Protein AF-0000000087422003 (afdb_homodimer)

Structure (mmCIF, N/CA/C/O backbone):
data_AF-0000000087422003-model_v1
#
loop_
_entity.id
_entity.type
_entity.pdbx_description
1 polymer 'Gamma carbonic anhydrase family protein'
#
loop_
_atom_site.group_PDB
_atom_site.id
_atom_site.type_symbol
_atom_site.label_atom_id
_atom_site.label_alt_id
_atom_site.label_comp_id
_atom_site.label_asym_id
_atom_site.label_entity_id
_atom_site.label_seq_id
_atom_site.pdbx_PDB_ins_code
_atom_site.Cartn_x
_atom_site.Cartn_y
_atom_site.Cartn_z
_atom_site.occupancy
_atom_site.B_iso_or_equiv
_atom_site.auth_seq_id
_atom_site.auth_comp_id
_atom_site.auth_asym_id
_atom_site.auth_atom_id
_atom_site.pdbx_PDB_model_num
ATOM 1 N N . MET A 1 1 ? -19.281 1.88 17.312 1 34.81 1 MET A N 1
ATOM 2 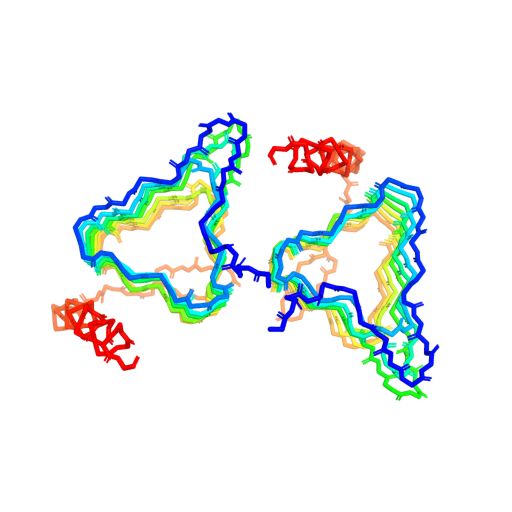C CA . MET A 1 1 ? -18.812 3.262 17.219 1 34.81 1 MET A CA 1
ATOM 3 C C . MET A 1 1 ? -18.578 3.67 15.773 1 34.81 1 MET A C 1
ATOM 5 O O . MET A 1 1 ? -18.062 2.879 14.977 1 34.81 1 MET A O 1
ATOM 9 N N . SER A 1 2 ? -19.234 4.469 15.141 1 42.88 2 SER A N 1
ATOM 10 C CA . SER A 1 2 ? -19.156 4.867 13.742 1 42.88 2 SER A CA 1
ATOM 11 C C . SER A 1 2 ? -17.719 4.996 13.281 1 42.88 2 SER A C 1
ATOM 13 O O . SER A 1 2 ? -16.891 5.582 13.984 1 42.88 2 SER A O 1
ATOM 15 N N . ASP A 1 3 ? -17.125 3.938 12.641 1 56.06 3 ASP A N 1
ATOM 16 C CA . ASP A 1 3 ? -15.734 4.027 12.195 1 56.06 3 ASP A CA 1
ATOM 17 C C . ASP A 1 3 ? -15.422 5.418 11.641 1 56.06 3 ASP A C 1
ATOM 19 O O . ASP A 1 3 ? -15.617 5.672 10.453 1 56.06 3 ASP A O 1
ATOM 23 N N . ASP A 1 4 ? -15.211 6.41 12.539 1 77.38 4 ASP A N 1
ATOM 24 C CA . ASP A 1 4 ? -15.047 7.789 12.094 1 77.38 4 ASP A CA 1
ATOM 25 C C . ASP A 1 4 ? -13.68 7.996 11.438 1 77.38 4 ASP A C 1
ATOM 27 O O . ASP A 1 4 ? -12.648 7.688 12.039 1 77.38 4 ASP A O 1
ATOM 31 N N . THR A 1 5 ? -13.695 8.281 10.18 1 90.06 5 THR A N 1
ATOM 32 C CA . THR A 1 5 ? -12.484 8.508 9.391 1 90.06 5 THR A CA 1
ATOM 33 C C . THR A 1 5 ? -11.898 9.891 9.688 1 90.06 5 THR A C 1
ATOM 35 O O . THR A 1 5 ? -10.68 10.078 9.609 1 90.06 5 THR A O 1
ATOM 38 N N . ILE A 1 6 ? -12.68 10.852 10.148 1 95.62 6 ILE A N 1
ATOM 39 C CA . ILE A 1 6 ? -12.25 12.195 10.508 1 95.62 6 ILE A CA 1
ATOM 40 C C . ILE A 1 6 ? -12.414 12.414 12.008 1 95.62 6 ILE A C 1
ATOM 42 O O . ILE A 1 6 ? -13.523 12.312 12.539 1 95.62 6 ILE A O 1
ATOM 46 N N . LEU A 1 7 ? -11.328 12.703 12.688 1 95.81 7 LEU A N 1
ATOM 47 C CA . LEU A 1 7 ? -11.344 12.766 14.148 1 95.81 7 LEU A CA 1
ATOM 48 C C . LEU A 1 7 ? -10.734 14.07 14.648 1 95.81 7 LEU A C 1
ATOM 50 O O . LEU A 1 7 ? -9.719 14.531 14.125 1 95.81 7 LEU A O 1
ATOM 54 N N . PRO A 1 8 ? -11.438 14.656 15.664 1 95.38 8 PRO A N 1
ATOM 55 C CA . PRO A 1 8 ? -10.82 15.82 16.312 1 95.38 8 PRO A CA 1
ATOM 56 C C . PRO A 1 8 ? -9.695 15.438 17.266 1 95.38 8 PRO A C 1
ATOM 58 O O . PRO A 1 8 ? -9.633 14.289 17.719 1 95.38 8 PRO A O 1
ATOM 61 N N . PHE A 1 9 ? -8.773 16.375 17.453 1 96.94 9 PHE A N 1
ATOM 62 C CA . PHE A 1 9 ? -7.766 16.25 18.5 1 96.94 9 PHE A CA 1
ATOM 63 C C . PHE A 1 9 ? -7.551 17.578 19.203 1 96.94 9 PHE A C 1
ATOM 65 O O . PHE A 1 9 ? -7.109 18.547 18.594 1 96.94 9 PHE A O 1
ATOM 72 N N . GLU A 1 10 ? -7.875 17.578 20.469 1 96.44 10 GLU A N 1
ATOM 73 C CA . GLU A 1 10 ? -7.727 18.766 21.312 1 96.44 10 GLU A CA 1
ATOM 74 C C . GLU A 1 10 ? -8.281 20.016 20.625 1 96.44 10 GLU A C 1
ATOM 76 O O . GLU A 1 10 ? -7.617 21.047 20.594 1 96.44 10 GLU A O 1
ATOM 81 N N . GLY A 1 11 ? -9.43 19.922 20.062 1 94.56 11 GLY A N 1
ATOM 82 C CA . GLY A 1 11 ? -10.148 21.062 19.5 1 94.56 11 GLY A CA 1
ATOM 83 C C . GLY A 1 11 ? -9.844 21.281 18.031 1 94.56 11 GLY A C 1
ATOM 84 O O . GLY A 1 11 ? -10.562 22.031 17.359 1 94.56 11 GLY A O 1
ATOM 85 N N . ALA A 1 12 ? -8.797 20.719 17.609 1 95.38 12 ALA A N 1
ATOM 86 C CA . ALA A 1 12 ? -8.469 20.875 16.203 1 95.38 12 ALA A CA 1
ATOM 87 C C . ALA A 1 12 ? -9.195 19.828 15.352 1 95.38 12 ALA A C 1
ATOM 89 O O . ALA A 1 12 ? -9.289 18.656 15.742 1 95.38 12 ALA A O 1
ATOM 90 N N . LEU A 1 13 ? -9.688 20.281 14.125 1 96.44 13 LEU A N 1
ATOM 91 C CA . LEU A 1 13 ? -10.375 19.406 13.18 1 96.44 13 LEU A CA 1
ATOM 92 C C . LEU A 1 13 ? -9.766 19.531 11.789 1 96.44 13 LEU A C 1
ATOM 94 O O . LEU A 1 13 ? -9.438 20.625 11.344 1 96.44 13 LEU A O 1
ATOM 98 N N . PRO A 1 14 ? -9.695 18.375 11.148 1 98 14 PRO A N 1
ATOM 99 C CA . PRO A 1 14 ? -9.195 18.438 9.773 1 98 14 PRO A CA 1
ATOM 100 C C . PRO A 1 14 ? -10.008 19.391 8.898 1 98 14 PRO A C 1
ATOM 102 O O . PRO A 1 14 ? -11.234 19.453 9.016 1 98 14 PRO A O 1
ATOM 105 N N . GLU A 1 15 ? -9.297 20.141 8.102 1 98.44 15 GLU A N 1
ATOM 106 C CA . GLU A 1 15 ? -9.906 21.031 7.133 1 98.44 15 GLU A CA 1
ATOM 107 C C . GLU A 1 15 ? -9.875 20.438 5.73 1 98.44 15 GLU A C 1
ATOM 109 O O . GLU A 1 15 ? -8.805 20.109 5.211 1 98.44 15 GLU A O 1
ATOM 114 N N . LEU A 1 16 ? -11.031 20.359 5.078 1 98.31 16 LEU A N 1
ATOM 115 C CA . LEU A 1 16 ? -11.141 19.703 3.781 1 98.31 16 LEU A CA 1
ATOM 116 C C . LEU A 1 16 ? -11.523 20.703 2.693 1 98.31 16 LEU A C 1
ATOM 118 O O . LEU A 1 16 ? -12.469 21.484 2.863 1 98.31 16 LEU A O 1
ATOM 122 N N . GLY A 1 17 ? -10.75 20.656 1.588 1 98.62 17 GLY A N 1
ATOM 123 C CA . GLY A 1 17 ? -11.141 21.422 0.409 1 98.62 17 GLY A CA 1
ATOM 124 C C . GLY A 1 17 ? -12.32 20.812 -0.326 1 98.62 17 GLY A C 1
ATOM 125 O O . GLY A 1 17 ? -13.031 19.969 0.221 1 98.62 17 GLY A O 1
ATOM 126 N N . GLU A 1 18 ? -12.484 21.234 -1.562 1 98.38 18 GLU A N 1
ATOM 127 C CA . GLU A 1 18 ? -13.594 20.75 -2.381 1 98.38 18 GLU A CA 1
ATOM 128 C C . GLU A 1 18 ? -13.32 19.344 -2.91 1 98.38 18 GLU A C 1
ATOM 130 O O . GLU A 1 18 ? -12.195 19.047 -3.309 1 98.38 18 GLU A O 1
ATOM 135 N N . ASP A 1 19 ? -14.336 18.5 -2.893 1 98.12 19 ASP A N 1
ATOM 136 C CA . ASP A 1 19 ? -14.344 17.188 -3.547 1 98.12 19 ASP A CA 1
ATOM 137 C C . ASP A 1 19 ? -13.211 16.312 -3.021 1 98.12 19 ASP A C 1
ATOM 139 O O . ASP A 1 19 ? -12.539 15.625 -3.797 1 98.12 19 ASP A O 1
ATOM 143 N N . VAL A 1 20 ? -12.914 16.391 -1.775 1 98.44 20 VAL A N 1
ATOM 144 C CA . VAL A 1 20 ? -11.945 15.516 -1.118 1 98.44 20 VAL A CA 1
ATOM 145 C C . VAL A 1 20 ? -12.562 14.141 -0.89 1 98.44 20 VAL A C 1
ATOM 147 O O . VAL A 1 20 ? -13.742 14.039 -0.527 1 98.44 20 VAL A O 1
ATOM 150 N N . TYR A 1 21 ? -11.75 13.125 -1.188 1 98.38 21 TYR A N 1
ATOM 151 C CA . TYR A 1 21 ? -12.195 11.758 -0.952 1 98.38 21 TYR A CA 1
ATOM 152 C C . TYR A 1 21 ? -11.414 11.117 0.186 1 98.38 21 TYR A C 1
ATOM 154 O O . TYR A 1 21 ? -10.18 11.148 0.191 1 98.38 21 TYR A O 1
ATOM 162 N N . ILE A 1 22 ? -12.078 10.555 1.186 1 97.94 22 ILE A N 1
ATOM 163 C CA . ILE A 1 22 ? -11.477 9.797 2.273 1 97.94 22 ILE A CA 1
ATOM 164 C C . ILE A 1 22 ? -12.125 8.422 2.363 1 97.94 22 ILE A C 1
ATOM 166 O O . ILE A 1 22 ? -13.312 8.305 2.67 1 97.94 22 ILE A O 1
ATOM 170 N N . ALA A 1 23 ? -11.312 7.398 2.119 1 96.81 23 ALA A N 1
ATOM 171 C CA . ALA A 1 23 ? -11.805 6.027 2.002 1 96.81 23 ALA A CA 1
ATOM 172 C C . ALA A 1 23 ? -12.078 5.426 3.377 1 96.81 23 ALA A C 1
ATOM 174 O O . ALA A 1 23 ? -11.602 5.934 4.391 1 96.81 23 ALA A O 1
ATOM 175 N N . GLU A 1 24 ? -12.789 4.34 3.404 1 94 24 GLU A N 1
ATOM 176 C CA . GLU A 1 24 ? -13.094 3.607 4.633 1 94 24 GLU A CA 1
ATOM 177 C C . GLU A 1 24 ? -11.812 3.146 5.324 1 94 24 GLU A C 1
ATOM 179 O O . GLU A 1 24 ? -10.883 2.676 4.668 1 94 24 GLU A O 1
ATOM 184 N N . GLY A 1 25 ? -11.852 3.305 6.68 1 95.12 25 GLY A N 1
ATOM 185 C CA . GLY A 1 25 ? -10.719 2.826 7.465 1 95.12 25 GLY A CA 1
ATOM 186 C C . GLY A 1 25 ? -9.609 3.848 7.594 1 95.12 25 GLY A C 1
ATOM 187 O O . GLY A 1 25 ? -8.734 3.719 8.453 1 95.12 25 GLY A O 1
ATOM 188 N N . ALA A 1 26 ? -9.594 4.812 6.668 1 97.25 26 ALA A N 1
ATOM 189 C CA . ALA A 1 26 ? -8.609 5.883 6.824 1 97.25 26 ALA A CA 1
ATOM 190 C C . ALA A 1 26 ? -8.875 6.684 8.094 1 97.25 26 ALA A C 1
ATOM 192 O O . ALA A 1 26 ? -10 6.719 8.594 1 97.25 26 ALA A O 1
ATOM 193 N N . ARG A 1 27 ? -7.781 7.262 8.641 1 97.94 27 ARG A N 1
ATOM 194 C CA . ARG A 1 27 ? -7.859 8.133 9.805 1 97.94 27 ARG A CA 1
ATOM 195 C C . ARG A 1 27 ? -7.176 9.477 9.539 1 97.94 27 ARG A C 1
ATOM 197 O O . ARG A 1 27 ? -5.977 9.523 9.266 1 97.94 27 ARG A O 1
ATOM 204 N N . VAL A 1 28 ? -7.965 10.508 9.539 1 98.5 28 VAL A N 1
ATOM 205 C CA . VAL A 1 28 ? -7.473 11.875 9.438 1 98.5 28 VAL A CA 1
ATOM 206 C C . VAL A 1 28 ? -7.766 12.633 10.727 1 98.5 28 VAL A C 1
ATOM 208 O O . VAL A 1 28 ? -8.93 12.906 11.047 1 98.5 28 VAL A O 1
ATOM 211 N N . ILE A 1 29 ? -6.648 12.945 11.461 1 98.31 29 ILE A N 1
ATOM 212 C CA . ILE A 1 29 ? -6.832 13.312 12.859 1 98.31 29 ILE A CA 1
ATOM 213 C C . ILE A 1 29 ? -6.215 14.688 13.125 1 98.31 29 ILE A C 1
ATOM 215 O O . ILE A 1 29 ? -5.027 14.898 12.875 1 98.31 29 ILE A O 1
ATOM 219 N N . GLY A 1 30 ? -7.031 15.578 13.672 1 97.81 30 GLY A N 1
ATOM 220 C CA . GLY A 1 30 ? -6.492 16.797 14.242 1 97.81 30 GLY A CA 1
ATOM 221 C C . GLY A 1 30 ? -6.168 17.859 13.195 1 97.81 30 GLY A C 1
ATOM 222 O O . GLY A 1 30 ? -7 18.156 12.344 1 97.81 30 GLY A O 1
ATOM 223 N N . ASN A 1 31 ? -4.934 18.422 13.289 1 98.19 31 ASN A N 1
ATOM 224 C CA . ASN A 1 31 ? -4.523 19.562 12.477 1 98.19 31 ASN A CA 1
ATOM 225 C C . ASN A 1 31 ? -4.016 19.125 11.109 1 98.19 31 ASN A C 1
ATOM 227 O O . ASN A 1 31 ? -2.812 19.156 10.844 1 98.19 31 ASN A O 1
ATOM 231 N N . VAL A 1 32 ? -4.934 18.75 10.258 1 98.75 32 VAL A N 1
ATOM 232 C CA . VAL A 1 32 ? -4.656 18.297 8.898 1 98.75 32 VAL A CA 1
ATOM 233 C C . VAL A 1 32 ? -5.43 19.156 7.895 1 98.75 32 VAL A C 1
ATOM 235 O O . VAL A 1 32 ? -6.625 19.406 8.086 1 98.75 32 VAL A O 1
ATOM 238 N N . GLU A 1 33 ? -4.785 19.641 6.93 1 98.88 33 GLU A N 1
ATOM 239 C CA . GLU A 1 33 ? -5.422 20.359 5.824 1 98.88 33 GLU A CA 1
ATOM 240 C C . GLU A 1 33 ? -5.301 19.562 4.52 1 98.88 33 GLU A C 1
ATOM 242 O O . GLU A 1 33 ? -4.195 19.203 4.113 1 98.88 33 GLU A O 1
ATOM 247 N N . LEU A 1 34 ? -6.445 19.281 3.883 1 98.81 34 LEU A N 1
ATOM 248 C CA . LEU A 1 34 ? -6.5 18.609 2.582 1 98.81 34 LEU A CA 1
ATOM 249 C C . LEU A 1 34 ? -7.004 19.562 1.508 1 98.81 34 LEU A C 1
ATOM 251 O O . LEU A 1 34 ? -8.102 20.125 1.624 1 98.81 34 LEU A O 1
ATOM 255 N N . GLY A 1 35 ? -6.172 19.734 0.471 1 98.88 35 GLY A N 1
ATOM 256 C CA . GLY A 1 35 ? -6.555 20.625 -0.618 1 98.88 35 GLY A CA 1
ATOM 257 C C . GLY A 1 35 ? -7.637 20.047 -1.508 1 98.88 35 GLY A C 1
ATOM 258 O O . GLY A 1 35 ? -8.031 18.891 -1.335 1 98.88 35 GLY A O 1
ATOM 259 N N . ASP A 1 36 ? -8.102 20.875 -2.527 1 98.88 36 ASP A N 1
ATOM 260 C CA . ASP A 1 36 ? -9.172 20.469 -3.436 1 98.88 36 ASP A CA 1
ATOM 261 C C . ASP A 1 36 ? -8.797 19.188 -4.18 1 98.88 36 ASP A C 1
ATOM 263 O O . ASP A 1 36 ? -7.66 19.047 -4.645 1 98.88 36 ASP A O 1
ATOM 267 N N . HIS A 1 37 ? -9.695 18.203 -4.227 1 98.81 37 HIS A N 1
ATOM 268 C CA . HIS A 1 37 ? -9.578 16.984 -5.004 1 98.81 37 HIS A CA 1
ATOM 269 C C . HIS A 1 37 ? -8.492 16.078 -4.441 1 98.81 37 HIS A C 1
ATOM 271 O O . HIS A 1 37 ? -8.047 15.141 -5.113 1 98.81 37 HIS A O 1
ATOM 277 N N . ALA A 1 38 ? -7.98 16.391 -3.227 1 98.88 38 ALA A N 1
ATOM 278 C CA . ALA A 1 38 ? -7.09 15.453 -2.557 1 98.88 38 ALA A CA 1
ATOM 279 C C . ALA A 1 38 ? -7.836 14.188 -2.148 1 98.88 38 ALA A C 1
ATOM 281 O O . ALA A 1 38 ? -9.062 14.18 -2.061 1 98.88 38 ALA A O 1
ATOM 282 N N . SER A 1 39 ? -7.109 13.148 -1.964 1 98.88 39 SER A N 1
ATOM 283 C CA . SER A 1 39 ? -7.746 11.898 -1.559 1 98.88 39 SER A CA 1
ATOM 284 C C . SER A 1 39 ? -6.863 11.109 -0.6 1 98.88 39 SER A C 1
ATOM 286 O O . SER A 1 39 ? -5.637 11.117 -0.73 1 98.88 39 SER A O 1
ATOM 288 N N . VAL A 1 40 ? -7.441 10.469 0.41 1 98.81 40 VAL A N 1
ATOM 289 C CA . VAL A 1 40 ? -6.828 9.586 1.392 1 98.81 40 VAL A CA 1
ATOM 290 C C . VAL A 1 40 ? -7.477 8.203 1.317 1 98.81 40 VAL A C 1
ATOM 292 O O . VAL A 1 40 ? -8.68 8.062 1.546 1 98.81 40 VAL A O 1
ATOM 295 N N . TRP A 1 41 ? -6.672 7.215 1.041 1 98.62 41 TRP A N 1
ATOM 296 C CA . TRP A 1 41 ? -7.219 5.922 0.631 1 98.62 41 TRP A CA 1
ATOM 297 C C . TRP A 1 41 ? -7.254 4.949 1.805 1 98.62 41 TRP A C 1
ATOM 299 O O . TRP A 1 41 ? -6.953 5.324 2.939 1 98.62 41 TRP A O 1
ATOM 309 N N . TYR A 1 42 ? -7.617 3.723 1.573 1 98.06 42 TYR A N 1
ATOM 310 C CA . TYR A 1 42 ? -8.062 2.77 2.584 1 98.06 42 TYR A CA 1
ATOM 311 C C . TYR A 1 42 ? -6.977 2.529 3.625 1 98.06 42 TYR A C 1
ATOM 313 O O . TYR A 1 42 ? -5.828 2.238 3.277 1 98.06 42 TYR A O 1
ATOM 321 N N . ASN A 1 43 ? -7.332 2.676 4.93 1 97.94 43 ASN A N 1
ATOM 322 C CA . ASN A 1 43 ? -6.543 2.363 6.117 1 97.94 43 ASN A CA 1
ATOM 323 C C . ASN A 1 43 ? -5.281 3.217 6.191 1 97.94 43 ASN A C 1
ATOM 325 O O . ASN A 1 43 ? -4.32 2.854 6.875 1 97.94 43 ASN A O 1
ATOM 329 N N . ALA A 1 44 ? -5.23 4.328 5.426 1 98.69 44 ALA A N 1
ATOM 330 C CA . ALA A 1 44 ? -4.168 5.309 5.629 1 98.69 44 ALA A CA 1
ATOM 331 C C . ALA A 1 44 ? -4.406 6.117 6.902 1 98.69 44 ALA A C 1
ATOM 333 O O . ALA A 1 44 ? -5.547 6.262 7.348 1 98.69 44 ALA A O 1
ATOM 334 N N . VAL A 1 45 ? -3.277 6.625 7.465 1 98.81 45 VAL A N 1
ATOM 335 C CA . VAL A 1 45 ? -3.381 7.41 8.695 1 98.81 45 VAL A CA 1
ATOM 336 C C . VAL A 1 45 ? -2.645 8.734 8.523 1 98.81 45 VAL A C 1
ATOM 338 O O . VAL A 1 45 ? -1.454 8.758 8.195 1 98.81 45 VAL A O 1
ATOM 341 N N . LEU A 1 46 ? -3.346 9.844 8.625 1 98.81 46 LEU A N 1
ATOM 342 C CA . LEU A 1 46 ? -2.783 11.18 8.781 1 98.81 46 LEU A CA 1
ATOM 343 C C . LEU A 1 46 ? -3.031 11.711 10.188 1 98.81 46 LEU A C 1
ATOM 345 O O . LEU A 1 46 ? -4.16 12.078 10.531 1 98.81 46 LEU A O 1
ATOM 349 N N . ARG A 1 47 ? -1.971 11.742 10.961 1 98.69 47 ARG A N 1
ATOM 350 C CA . ARG A 1 47 ? -2.133 12.117 12.359 1 98.69 47 ARG A CA 1
ATOM 351 C C . ARG A 1 47 ? -1.469 13.461 12.641 1 98.69 47 ARG A C 1
ATOM 353 O O . ARG A 1 47 ? -0.281 13.516 12.969 1 98.69 47 ARG A O 1
ATOM 360 N N . GLY A 1 48 ? -2.256 14.539 12.492 1 97.75 48 GLY A N 1
ATOM 361 C CA . GLY A 1 48 ? -1.812 15.898 12.742 1 97.75 48 GLY A CA 1
ATOM 362 C C . GLY A 1 48 ? -2.086 16.359 14.164 1 97.75 48 GLY A C 1
ATOM 363 O O . GLY A 1 48 ? -2.688 17.422 14.367 1 97.75 48 GLY A O 1
ATOM 364 N N . ASP A 1 49 ? -1.663 15.789 15.234 1 93.88 49 ASP A N 1
ATOM 365 C CA . ASP A 1 49 ? -1.994 16.078 16.625 1 93.88 49 ASP A CA 1
ATOM 366 C C . ASP A 1 49 ? -1.066 17.156 17.203 1 93.88 49 ASP A C 1
ATOM 368 O O . ASP A 1 49 ? -1.506 18.031 17.953 1 93.88 49 ASP A O 1
ATOM 372 N N . LEU A 1 50 ? 0.337 17.188 16.906 1 91.56 50 LEU A N 1
ATOM 373 C CA . LEU A 1 50 ? 1.26 18.094 17.578 1 91.56 50 LEU A CA 1
ATOM 374 C C . LEU A 1 50 ? 1.872 19.078 16.578 1 91.56 50 LEU A C 1
ATOM 376 O O . LEU A 1 50 ? 2.455 20.078 16.984 1 91.56 50 LEU A O 1
ATOM 380 N N . GLU A 1 51 ? 1.796 18.844 15.516 1 95.62 51 GLU A N 1
ATOM 381 C CA . GLU A 1 51 ? 2.158 19.703 14.406 1 95.62 51 GLU A CA 1
ATOM 382 C C . GLU A 1 51 ? 1.2 19.531 13.234 1 95.62 51 GLU A C 1
ATOM 384 O O . GLU A 1 51 ? 0.363 18.625 13.234 1 95.62 51 GLU A O 1
ATOM 389 N N . LYS A 1 52 ? 1.334 20.453 12.227 1 97.75 52 LYS A N 1
ATOM 390 C CA . LYS A 1 52 ? 0.386 20.484 11.117 1 97.75 52 LYS A CA 1
ATOM 391 C C . LYS A 1 52 ? 0.816 19.547 9.992 1 97.75 52 LYS A C 1
ATOM 393 O O . LYS A 1 52 ? 2.012 19.391 9.727 1 97.75 52 LYS A O 1
ATOM 398 N N . ILE A 1 53 ? -0.132 18.875 9.375 1 98.75 53 ILE A N 1
ATOM 399 C CA . ILE A 1 53 ? 0.051 18.188 8.102 1 98.75 53 ILE A CA 1
ATOM 400 C C . ILE A 1 53 ? -0.706 18.922 6.996 1 98.75 53 ILE A C 1
ATOM 402 O O . ILE A 1 53 ? -1.908 19.172 7.117 1 98.75 53 ILE A O 1
ATOM 406 N N . THR A 1 54 ? -0.032 19.312 5.988 1 98.88 54 THR A N 1
ATOM 407 C CA . THR A 1 54 ? -0.661 19.953 4.84 1 98.88 54 THR A CA 1
ATOM 408 C C . THR A 1 54 ? -0.522 19.078 3.592 1 98.88 54 THR A C 1
ATOM 410 O O . THR A 1 54 ? 0.583 18.656 3.24 1 98.88 54 THR A O 1
ATOM 413 N N . ILE A 1 55 ? -1.641 18.781 2.949 1 98.88 55 ILE A N 1
ATOM 414 C CA . ILE A 1 55 ? -1.705 18.047 1.693 1 98.88 55 ILE A CA 1
ATOM 415 C C . ILE A 1 55 ? -2.273 18.938 0.596 1 98.88 55 ILE A C 1
ATOM 417 O O . ILE A 1 55 ? -3.404 19.422 0.703 1 98.88 55 ILE A O 1
ATOM 421 N N . GLY A 1 56 ? -1.52 19.141 -0.486 1 98.94 56 GLY A N 1
ATOM 422 C CA . GLY A 1 56 ? -1.936 20.016 -1.562 1 98.94 56 GLY A CA 1
ATOM 423 C C . GLY A 1 56 ? -3.039 19.438 -2.422 1 98.94 56 GLY A C 1
ATOM 424 O O . GLY A 1 56 ? -3.357 18.25 -2.314 1 98.94 56 GLY A O 1
ATOM 425 N N . ALA A 1 57 ? -3.576 20.312 -3.303 1 98.88 57 ALA A N 1
ATOM 426 C CA . ALA A 1 57 ? -4.672 19.938 -4.191 1 98.88 57 ALA A CA 1
ATOM 427 C C . ALA A 1 57 ? -4.266 18.781 -5.105 1 98.88 57 ALA A C 1
ATOM 429 O O . ALA A 1 57 ? -3.131 18.734 -5.586 1 98.88 57 ALA A O 1
ATOM 430 N N . ARG A 1 58 ? -5.164 17.781 -5.348 1 98.88 58 ARG A N 1
ATOM 431 C CA . ARG A 1 58 ? -5.051 16.672 -6.293 1 98.88 58 ARG A CA 1
ATOM 432 C C . ARG A 1 58 ? -3.994 15.672 -5.832 1 98.88 58 ARG A C 1
ATOM 434 O O . ARG A 1 58 ? -3.652 14.742 -6.57 1 98.88 58 ARG A O 1
ATOM 441 N N . THR A 1 59 ? -3.428 15.93 -4.656 1 98.94 59 THR A N 1
ATOM 442 C CA . THR A 1 59 ? -2.504 14.961 -4.07 1 98.94 59 THR A CA 1
ATOM 443 C C . THR A 1 59 ? -3.26 13.758 -3.52 1 98.94 59 THR A C 1
ATOM 445 O O . THR A 1 59 ? -4.332 13.906 -2.93 1 98.94 59 THR A O 1
ATOM 448 N N . ASN A 1 60 ? -2.736 12.57 -3.795 1 98.94 60 ASN A N 1
ATOM 449 C CA . ASN A 1 60 ? -3.354 11.352 -3.287 1 98.94 60 ASN A CA 1
ATOM 450 C C . ASN A 1 60 ? -2.42 10.602 -2.34 1 98.94 60 ASN A C 1
ATOM 452 O O . ASN A 1 60 ? -1.224 10.484 -2.605 1 98.94 60 ASN A O 1
ATOM 456 N N . VAL A 1 61 ? -2.947 10.117 -1.168 1 98.94 61 VAL A N 1
ATOM 457 C CA . VAL A 1 61 ? -2.285 9.281 -0.168 1 98.94 61 VAL A CA 1
ATOM 458 C C . VAL A 1 61 ? -2.85 7.863 -0.22 1 98.94 61 VAL A C 1
ATOM 460 O O . VAL A 1 61 ? -3.961 7.617 0.25 1 98.94 61 VAL A O 1
ATOM 463 N N . GLN A 1 62 ? -2.066 6.938 -0.756 1 98.88 62 GLN A N 1
ATOM 464 C CA . GLN A 1 62 ? -2.627 5.648 -1.153 1 98.88 62 GLN A CA 1
ATOM 465 C C . GLN A 1 62 ? -2.707 4.695 0.035 1 98.88 62 GLN A C 1
ATOM 467 O O . GLN A 1 62 ? -2.32 5.051 1.15 1 98.88 62 GLN A O 1
ATOM 472 N N . ASP A 1 63 ? -3.217 3.51 -0.161 1 98.81 63 ASP A N 1
ATOM 473 C CA . ASP A 1 63 ? -3.645 2.561 0.863 1 98.81 63 ASP A CA 1
ATOM 474 C C . ASP A 1 63 ? -2.521 2.285 1.859 1 98.81 63 ASP A C 1
ATOM 476 O O . ASP A 1 63 ? -1.387 2.01 1.464 1 98.81 63 ASP A O 1
ATOM 480 N N . GLY A 1 64 ? -2.861 2.398 3.18 1 98.75 64 GLY A N 1
ATOM 481 C CA . GLY A 1 64 ? -1.984 1.94 4.246 1 98.75 64 GLY A CA 1
ATOM 482 C C . GLY A 1 64 ? -0.855 2.908 4.547 1 98.75 64 GLY A C 1
ATOM 483 O O . GLY A 1 64 ? -0.014 2.639 5.41 1 98.75 64 GLY A O 1
ATOM 484 N N . THR A 1 65 ? -0.815 4.016 3.867 1 98.88 65 THR A N 1
ATOM 485 C CA . THR A 1 65 ? 0.237 5.008 4.062 1 98.88 65 THR A CA 1
ATOM 486 C C . THR A 1 65 ? 0.051 5.738 5.387 1 98.88 65 THR A C 1
ATOM 488 O O . THR A 1 65 ? -1.08 6.004 5.805 1 98.88 65 THR A O 1
ATOM 491 N N . VAL A 1 66 ? 1.188 6.043 6.055 1 98.94 66 VAL A N 1
ATOM 492 C CA . VAL A 1 66 ? 1.162 6.805 7.297 1 98.94 66 VAL A CA 1
ATOM 493 C C . VAL A 1 66 ? 1.89 8.133 7.105 1 98.94 66 VAL A C 1
ATOM 495 O O . VAL A 1 66 ? 3.021 8.164 6.613 1 98.94 66 VAL A O 1
ATOM 498 N N . ILE A 1 67 ? 1.232 9.242 7.395 1 98.88 67 ILE A N 1
ATOM 499 C CA . ILE A 1 67 ? 1.83 10.57 7.418 1 98.88 67 ILE A CA 1
ATOM 500 C C . ILE A 1 67 ? 1.772 11.141 8.836 1 98.88 67 ILE A C 1
ATOM 502 O O . ILE A 1 67 ? 0.707 11.172 9.453 1 98.88 67 ILE A O 1
ATOM 506 N N . HIS A 1 68 ? 2.871 11.523 9.297 1 98.75 68 HIS A N 1
ATOM 507 C CA . HIS A 1 68 ? 2.957 12.039 10.656 1 98.75 68 HIS A CA 1
ATOM 508 C C . HIS A 1 68 ? 3.959 13.188 10.75 1 98.75 68 HIS A C 1
ATOM 510 O O . HIS A 1 68 ? 4.48 13.641 9.734 1 98.75 68 HIS A O 1
ATOM 516 N N . ILE A 1 69 ? 4.137 13.672 11.891 1 97.81 69 ILE A N 1
ATOM 517 C CA . ILE A 1 69 ? 4.902 14.883 12.156 1 97.81 69 ILE A CA 1
ATOM 518 C C . ILE A 1 69 ? 5.949 14.602 13.234 1 97.81 69 ILE A C 1
ATOM 520 O O . ILE A 1 69 ? 6.031 13.492 13.758 1 97.81 69 ILE A O 1
ATOM 524 N N . GLU A 1 70 ? 6.762 15.602 13.445 1 96.38 70 GLU A N 1
ATOM 525 C CA . GLU A 1 70 ? 7.633 15.586 14.609 1 96.38 70 GLU A CA 1
ATOM 526 C C . GLU A 1 70 ? 7.273 16.719 15.578 1 96.38 70 GLU A C 1
ATOM 528 O O . GLU A 1 70 ? 7.523 17.891 15.297 1 96.38 70 GLU A O 1
ATOM 533 N N . SER A 1 71 ? 6.816 16.25 16.688 1 91.56 71 SER A N 1
ATOM 534 C CA . SER A 1 71 ? 6.281 17.203 17.656 1 91.56 71 SER A CA 1
ATOM 535 C C . SER A 1 71 ? 7.309 18.281 18 1 91.56 71 SER A C 1
ATOM 537 O O . SER A 1 71 ? 8.445 17.953 18.359 1 91.56 71 SER A O 1
ATOM 539 N N . GLY A 1 72 ? 6.816 19.562 17.922 1 90.5 72 GLY A N 1
ATOM 540 C CA . GLY A 1 72 ? 7.609 20.703 18.328 1 90.5 72 GLY A CA 1
ATOM 541 C C . GLY A 1 72 ? 8.781 20.984 17.422 1 90.5 72 GLY A C 1
ATOM 542 O O . GLY A 1 72 ? 9.602 21.859 17.703 1 90.5 72 GLY A O 1
ATOM 543 N N . GLN A 1 73 ? 8.875 20.312 16.344 1 90.38 73 GLN A N 1
ATOM 544 C CA . GLN A 1 73 ? 10.062 20.5 15.5 1 90.38 73 GLN A CA 1
ATOM 545 C C . GLN A 1 73 ? 9.672 20.688 14.039 1 90.38 73 GLN A C 1
ATOM 547 O O . GLN A 1 73 ? 9.914 21.734 13.445 1 90.38 73 GLN A O 1
ATOM 552 N N . TYR A 1 74 ? 9.125 19.547 13.484 1 93.56 74 TYR A N 1
ATOM 553 C CA . TYR A 1 74 ? 8.859 19.625 12.055 1 93.56 74 TYR A CA 1
ATOM 554 C C . TYR A 1 74 ? 7.418 19.234 11.75 1 93.56 74 TYR A C 1
ATOM 556 O O . TYR A 1 74 ? 6.945 18.172 12.188 1 93.56 74 TYR A O 1
ATOM 564 N N . ALA A 1 75 ? 6.691 20.109 10.977 1 97.62 75 ALA A N 1
ATOM 565 C CA . ALA A 1 75 ? 5.441 19.766 10.297 1 97.62 75 ALA A CA 1
ATOM 566 C C . ALA A 1 75 ? 5.699 18.906 9.062 1 97.62 75 ALA A C 1
ATOM 568 O O . ALA A 1 75 ? 6.852 18.641 8.711 1 97.62 75 ALA A O 1
ATOM 569 N N . THR A 1 76 ? 4.707 18.297 8.516 1 98.81 76 THR A N 1
ATOM 570 C CA . THR A 1 76 ? 4.789 17.625 7.219 1 98.81 76 THR A CA 1
ATOM 571 C C . THR A 1 76 ? 4.047 18.422 6.152 1 98.81 76 THR A C 1
ATOM 573 O O . THR A 1 76 ? 2.854 18.688 6.289 1 98.81 76 THR A O 1
ATOM 576 N N . ASN A 1 77 ? 4.762 18.875 5.156 1 98.88 77 ASN A N 1
ATOM 577 C CA . ASN A 1 77 ? 4.207 19.672 4.07 1 98.88 77 ASN A CA 1
ATOM 578 C C . ASN A 1 77 ? 4.348 18.969 2.727 1 98.88 77 ASN A C 1
ATOM 580 O O . ASN A 1 77 ? 5.457 18.766 2.232 1 98.88 77 ASN A O 1
ATOM 584 N N . ILE A 1 78 ? 3.23 18.609 2.119 1 98.94 78 ILE A N 1
ATOM 585 C CA . ILE A 1 78 ? 3.223 17.922 0.83 1 98.94 78 ILE A CA 1
ATOM 586 C C . ILE A 1 78 ? 2.514 18.797 -0.209 1 98.94 78 ILE A C 1
ATOM 588 O O . ILE A 1 78 ? 1.391 19.25 0.017 1 98.94 78 ILE A O 1
ATOM 592 N N . GLY A 1 79 ? 3.135 19.016 -1.338 1 98.94 79 GLY A N 1
ATOM 593 C CA . GLY A 1 79 ? 2.666 19.922 -2.369 1 98.94 79 GLY A CA 1
ATOM 594 C C . GLY A 1 79 ? 1.475 19.391 -3.141 1 98.94 79 GLY A C 1
ATOM 595 O O . GLY A 1 79 ? 0.782 18.484 -2.676 1 98.94 79 GLY A O 1
ATOM 596 N N . GLU A 1 80 ? 1.177 20.031 -4.344 1 98.88 80 GLU A N 1
ATOM 597 C CA . GLU A 1 80 ? 0.041 19.703 -5.199 1 98.88 80 GLU A CA 1
ATOM 598 C C . GLU A 1 80 ? 0.405 18.625 -6.207 1 98.88 80 GLU A C 1
ATOM 600 O O . GLU A 1 80 ? 1.533 18.578 -6.703 1 98.88 80 GLU A O 1
ATOM 605 N N . GLY A 1 81 ? -0.583 17.812 -6.504 1 98.88 81 GLY A N 1
ATOM 606 C CA . GLY A 1 81 ? -0.4 16.844 -7.559 1 98.88 81 GLY A CA 1
ATOM 607 C C . GLY A 1 81 ? 0.627 15.773 -7.215 1 98.88 81 GLY A C 1
ATOM 608 O O . GLY A 1 81 ? 1.346 15.289 -8.094 1 98.88 81 GLY A O 1
ATOM 609 N N . VAL A 1 82 ? 0.782 15.508 -5.969 1 98.94 82 VAL A N 1
ATOM 610 C CA . VAL A 1 82 ? 1.721 14.477 -5.531 1 98.94 82 VAL A CA 1
ATOM 611 C C . VAL A 1 82 ? 1.007 13.133 -5.438 1 98.94 82 VAL A C 1
ATOM 613 O O . VAL A 1 82 ? -0.14 13.062 -4.992 1 98.94 82 VAL A O 1
ATOM 616 N N . THR A 1 83 ? 1.642 12.07 -5.914 1 98.94 83 THR A N 1
ATOM 617 C CA . THR A 1 83 ? 1.19 10.703 -5.723 1 98.94 83 THR A CA 1
ATOM 618 C C . THR A 1 83 ? 2.049 9.984 -4.684 1 98.94 83 THR A C 1
ATOM 620 O O . THR A 1 83 ? 3.238 9.75 -4.906 1 98.94 83 THR A O 1
ATOM 623 N N . ILE A 1 84 ? 1.463 9.672 -3.541 1 98.94 84 ILE A N 1
ATOM 624 C CA . ILE A 1 84 ? 2.166 8.938 -2.492 1 98.94 84 ILE A CA 1
ATOM 625 C C . ILE A 1 84 ? 1.746 7.469 -2.518 1 98.94 84 ILE A C 1
ATOM 627 O O . ILE A 1 84 ? 0.631 7.129 -2.117 1 98.94 84 ILE A O 1
ATOM 631 N N . GLY A 1 85 ? 2.684 6.625 -2.904 1 98.69 85 GLY A N 1
ATOM 632 C CA . GLY A 1 85 ? 2.385 5.23 -3.182 1 98.69 85 GLY A CA 1
ATOM 633 C C . GLY A 1 85 ? 1.949 4.457 -1.95 1 98.69 85 GLY A C 1
ATOM 634 O O . GLY A 1 85 ? 2.135 4.918 -0.823 1 98.69 85 GLY A O 1
ATOM 635 N N . HIS A 1 86 ? 1.388 3.254 -2.191 1 98.88 86 HIS A N 1
ATOM 636 C CA . HIS A 1 86 ? 0.877 2.387 -1.137 1 98.88 86 HIS A CA 1
ATOM 637 C C . HIS A 1 86 ? 1.923 2.17 -0.047 1 98.88 86 HIS A C 1
ATOM 639 O O . HIS A 1 86 ? 3.107 1.994 -0.344 1 98.88 86 HIS A O 1
ATOM 645 N N . LYS A 1 87 ? 1.476 2.275 1.25 1 98.88 87 LYS A N 1
ATOM 646 C CA . LYS A 1 87 ? 2.244 1.882 2.428 1 98.88 87 LYS A CA 1
ATOM 647 C C . LYS A 1 87 ? 3.52 2.707 2.553 1 98.88 87 LYS A C 1
ATOM 649 O O . LYS A 1 87 ? 4.523 2.232 3.09 1 98.88 87 LYS A O 1
ATOM 654 N N . ALA A 1 88 ? 3.551 3.844 1.991 1 98.88 88 ALA A N 1
ATOM 655 C CA . ALA A 1 88 ? 4.66 4.754 2.266 1 98.88 88 ALA A CA 1
ATOM 656 C C . ALA A 1 88 ? 4.594 5.289 3.691 1 98.88 88 ALA A C 1
ATOM 658 O O . ALA A 1 88 ? 3.562 5.168 4.359 1 98.88 88 ALA A O 1
ATOM 659 N N . LEU A 1 89 ? 5.734 5.746 4.168 1 98.88 89 LEU A N 1
ATOM 660 C CA . LEU A 1 89 ? 5.836 6.461 5.434 1 98.88 89 LEU A CA 1
ATOM 661 C C . LEU A 1 89 ? 6.473 7.832 5.234 1 98.88 89 LEU A C 1
ATOM 663 O O . LEU A 1 89 ? 7.633 7.93 4.832 1 98.88 89 LEU A O 1
ATOM 667 N N . VAL A 1 90 ? 5.73 8.875 5.496 1 98.88 90 VAL A N 1
ATOM 668 C CA . VAL A 1 90 ? 6.191 10.25 5.336 1 98.88 90 VAL A CA 1
ATOM 669 C C . VAL A 1 90 ? 6.16 10.969 6.688 1 98.88 90 VAL A C 1
ATOM 671 O O . VAL A 1 90 ? 5.098 11.133 7.285 1 98.88 90 VAL A O 1
ATOM 674 N N . HIS A 1 91 ? 7.305 11.312 7.125 1 98.81 91 HIS A N 1
ATOM 675 C CA . HIS A 1 91 ? 7.387 11.789 8.5 1 98.81 91 HIS A CA 1
ATOM 676 C C . HIS A 1 91 ? 8.125 13.117 8.57 1 98.81 91 HIS A C 1
ATOM 678 O O . HIS A 1 91 ? 9.336 13.18 8.328 1 98.81 91 HIS A O 1
ATOM 684 N N . ALA A 1 92 ? 7.438 14.195 8.898 1 98.62 92 ALA A N 1
ATOM 685 C CA . ALA A 1 92 ? 7.992 15.492 9.266 1 98.62 92 ALA A CA 1
ATOM 686 C C . ALA A 1 92 ? 8.953 16 8.195 1 98.62 92 ALA A C 1
ATOM 688 O O . ALA A 1 92 ? 10.094 16.375 8.492 1 98.62 92 ALA A O 1
ATOM 689 N N . CYS A 1 93 ? 8.492 16.062 7.016 1 98.75 93 CYS A N 1
ATOM 690 C CA . CYS A 1 93 ? 9.32 16.438 5.879 1 98.75 93 CYS A CA 1
ATOM 691 C C . CYS A 1 93 ? 8.547 17.344 4.926 1 98.75 93 CYS A C 1
ATOM 693 O O . CYS A 1 93 ? 7.387 17.672 5.176 1 98.75 93 CYS A O 1
ATOM 695 N N . THR A 1 94 ? 9.273 17.844 3.9 1 98.88 94 THR A N 1
ATOM 696 C CA . THR A 1 94 ? 8.68 18.672 2.863 1 98.88 94 THR A CA 1
ATOM 697 C C . THR A 1 94 ? 8.844 18.031 1.49 1 98.88 94 THR A C 1
ATOM 699 O O . THR A 1 94 ? 9.953 17.672 1.09 1 98.88 94 THR A O 1
ATOM 702 N N . ILE A 1 95 ? 7.742 17.812 0.829 1 98.94 95 ILE A N 1
ATOM 703 C CA . ILE A 1 95 ? 7.719 17.297 -0.537 1 98.94 95 ILE A CA 1
ATOM 704 C C . ILE A 1 95 ? 7.094 18.328 -1.467 1 98.94 95 ILE A C 1
ATOM 706 O O . ILE A 1 95 ? 5.973 18.797 -1.229 1 98.94 95 ILE A O 1
ATOM 710 N N . GLY A 1 96 ? 7.812 18.703 -2.52 1 98.94 96 GLY A N 1
ATOM 711 C CA . GLY A 1 96 ? 7.328 19.688 -3.475 1 98.94 96 GLY A CA 1
ATOM 712 C C . GLY A 1 96 ? 6.223 19.156 -4.367 1 98.94 96 GLY A C 1
ATOM 713 O O . GLY A 1 96 ? 5.691 18.078 -4.133 1 98.94 96 GLY A O 1
ATOM 714 N N . ASP A 1 97 ? 5.848 20.031 -5.426 1 98.94 97 ASP A N 1
ATOM 715 C CA . ASP A 1 97 ? 4.738 19.703 -6.32 1 98.94 97 ASP A CA 1
ATOM 716 C C . ASP A 1 97 ? 5.129 18.625 -7.32 1 98.94 97 ASP A C 1
ATOM 718 O O . ASP A 1 97 ? 6.301 18.5 -7.684 1 98.94 97 ASP A O 1
ATOM 722 N N . ASN A 1 98 ? 4.125 17.812 -7.703 1 98.88 98 ASN A N 1
ATOM 723 C CA . ASN A 1 98 ? 4.211 16.906 -8.836 1 98.88 98 ASN A CA 1
ATOM 724 C C . ASN A 1 98 ? 5.305 15.859 -8.625 1 98.88 98 ASN A C 1
ATOM 726 O O . ASN A 1 98 ? 6.074 15.562 -9.547 1 98.88 98 ASN A O 1
ATOM 730 N N . CYS A 1 99 ? 5.445 15.406 -7.422 1 98.94 99 CYS A N 1
ATOM 731 C CA . CYS A 1 99 ? 6.352 14.305 -7.113 1 98.94 99 CYS A CA 1
ATOM 732 C C . CYS A 1 99 ? 5.605 12.977 -7.098 1 98.94 99 CYS A C 1
ATOM 734 O O . CYS A 1 99 ? 4.387 12.945 -6.922 1 98.94 99 CYS A O 1
ATOM 736 N N . LEU A 1 100 ? 6.297 11.938 -7.387 1 98.88 100 LEU A N 1
ATOM 737 C CA . LEU A 1 100 ? 5.832 10.57 -7.18 1 98.88 100 LEU A CA 1
ATOM 738 C C . LEU A 1 100 ? 6.68 9.867 -6.125 1 98.88 100 LEU A C 1
ATOM 740 O O . LEU A 1 100 ? 7.875 9.641 -6.332 1 98.88 100 LEU A O 1
ATOM 744 N N . ILE A 1 101 ? 6.059 9.578 -4.996 1 98.94 101 ILE A N 1
ATOM 745 C CA . ILE A 1 101 ? 6.707 8.883 -3.887 1 98.94 101 ILE A CA 1
ATOM 746 C C . ILE A 1 101 ? 6.406 7.391 -3.967 1 98.94 101 ILE A C 1
ATOM 748 O O . ILE A 1 101 ? 5.262 6.969 -3.781 1 98.94 101 ILE A O 1
ATOM 752 N N . GLY A 1 102 ? 7.422 6.621 -4.176 1 98.62 102 GLY A N 1
ATOM 753 C CA . GLY A 1 102 ? 7.273 5.203 -4.477 1 98.62 102 GLY A CA 1
ATOM 754 C C . GLY A 1 102 ? 6.684 4.406 -3.33 1 98.62 102 GLY A C 1
ATOM 755 O O . GLY A 1 102 ? 6.836 4.781 -2.166 1 98.62 102 GLY A O 1
ATOM 756 N N . MET A 1 103 ? 6.023 3.295 -3.691 1 98.5 103 MET A N 1
ATOM 757 C CA . MET A 1 103 ? 5.398 2.402 -2.719 1 98.5 103 MET A CA 1
ATOM 758 C C . MET A 1 103 ? 6.41 1.928 -1.685 1 98.5 103 MET A C 1
ATOM 760 O O . MET A 1 103 ? 7.547 1.6 -2.029 1 98.5 103 MET A O 1
ATOM 764 N N . GLY A 1 104 ? 5.957 1.951 -0.415 1 98.56 104 GLY A N 1
ATOM 765 C CA . GLY A 1 104 ? 6.773 1.414 0.663 1 98.56 104 GLY A CA 1
ATOM 766 C C . GLY A 1 104 ? 7.969 2.285 0.996 1 98.56 104 GLY A C 1
ATOM 767 O O . GLY A 1 104 ? 8.805 1.916 1.828 1 98.56 104 GLY A O 1
ATOM 768 N N . SER A 1 105 ? 8.148 3.391 0.356 1 98.62 105 SER A N 1
ATOM 769 C CA . SER A 1 105 ? 9.281 4.25 0.666 1 98.62 105 SER A CA 1
ATOM 770 C C . SER A 1 105 ? 9.102 4.938 2.016 1 98.62 105 SER A C 1
ATOM 772 O O . SER A 1 105 ? 8 4.969 2.561 1 98.62 105 SER A O 1
ATOM 774 N N . ILE A 1 106 ? 10.203 5.414 2.588 1 98.88 106 ILE A N 1
ATOM 775 C CA . ILE A 1 106 ? 10.227 6.09 3.881 1 98.88 106 ILE A CA 1
ATOM 776 C C . ILE A 1 106 ? 10.938 7.434 3.748 1 98.88 106 ILE A C 1
ATOM 778 O O . ILE A 1 106 ? 12.086 7.496 3.297 1 98.88 106 ILE A O 1
ATOM 782 N N . ILE A 1 107 ? 10.297 8.492 4.039 1 98.88 107 ILE A N 1
ATOM 783 C CA . ILE A 1 107 ? 10.883 9.828 4.059 1 98.88 107 ILE A CA 1
ATOM 784 C C . ILE A 1 107 ? 10.953 10.336 5.496 1 98.88 107 ILE A C 1
ATOM 786 O O . ILE A 1 107 ? 9.914 10.5 6.152 1 98.88 107 ILE A O 1
ATOM 790 N N . LEU A 1 108 ? 12.164 10.672 5.961 1 98.69 108 LEU A N 1
ATOM 791 C CA . LEU A 1 108 ? 12.367 10.93 7.383 1 98.69 108 LEU A CA 1
ATOM 792 C C . LEU A 1 108 ? 12.461 12.422 7.66 1 98.69 108 LEU A C 1
ATOM 794 O O . LEU A 1 108 ? 12.375 13.234 6.738 1 98.69 108 LEU A O 1
ATOM 798 N N . ASP A 1 109 ? 12.75 12.742 8.852 1 98.62 109 ASP A N 1
ATOM 799 C CA . ASP A 1 109 ? 12.586 14.086 9.414 1 98.62 109 ASP A CA 1
ATOM 800 C C . ASP A 1 109 ? 13.508 15.086 8.719 1 98.62 109 ASP A C 1
ATOM 802 O O . ASP A 1 109 ? 14.695 14.828 8.547 1 98.62 109 ASP A O 1
ATOM 806 N N . GLY A 1 110 ? 12.883 16.219 8.359 1 98.5 110 GLY A N 1
ATOM 807 C CA . GLY A 1 110 ? 13.672 17.344 7.871 1 98.5 110 GLY A CA 1
ATOM 808 C C . GLY A 1 110 ? 14.094 17.188 6.422 1 98.5 110 GLY A C 1
ATOM 809 O O . GLY A 1 110 ? 14.703 18.094 5.844 1 98.5 110 GLY A O 1
ATOM 810 N N . ALA A 1 111 ? 13.797 16.094 5.828 1 98.81 111 ALA A N 1
ATOM 811 C CA . ALA A 1 111 ? 14.094 15.906 4.414 1 98.81 111 ALA A CA 1
ATOM 812 C C . ALA A 1 111 ? 13.305 16.875 3.547 1 98.81 111 ALA A C 1
ATOM 814 O O . ALA A 1 111 ? 12.172 17.234 3.881 1 98.81 111 ALA A O 1
ATOM 815 N N . VAL A 1 112 ? 13.922 17.328 2.477 1 98.88 112 VAL A N 1
ATOM 816 C CA . VAL A 1 112 ? 13.266 18.188 1.501 1 98.88 112 VAL A CA 1
ATOM 817 C C . VAL A 1 112 ? 13.406 17.594 0.103 1 98.88 112 VAL A C 1
ATOM 819 O O . VAL A 1 112 ? 14.516 17.438 -0.406 1 98.88 112 VAL A O 1
ATOM 822 N N . ILE A 1 113 ? 12.344 17.188 -0.474 1 98.94 113 ILE A N 1
ATOM 823 C CA . ILE A 1 113 ? 12.273 16.734 -1.859 1 98.94 113 ILE A CA 1
ATOM 824 C C . ILE A 1 113 ? 11.641 17.828 -2.725 1 98.94 113 ILE A C 1
ATOM 826 O O . ILE A 1 113 ? 10.453 18.141 -2.584 1 98.94 113 ILE A O 1
ATOM 830 N N . GLU A 1 114 ? 12.391 18.422 -3.607 1 98.88 114 GLU A N 1
ATOM 831 C CA . GLU A 1 114 ? 11.883 19.516 -4.438 1 98.88 114 GLU A CA 1
ATOM 832 C C . GLU A 1 114 ? 10.945 18.984 -5.523 1 98.88 114 GLU A C 1
ATOM 834 O O . GLU A 1 114 ? 10.672 17.781 -5.59 1 98.88 114 GLU A O 1
ATOM 839 N N . ASP A 1 115 ? 10.461 19.953 -6.406 1 98.88 115 ASP A N 1
ATOM 840 C CA . ASP A 1 115 ? 9.398 19.625 -7.352 1 98.88 115 ASP A CA 1
ATOM 841 C C . ASP A 1 115 ? 9.852 18.578 -8.359 1 98.88 115 ASP A C 1
ATOM 843 O O . ASP A 1 115 ? 11.039 18.484 -8.672 1 98.88 115 ASP A O 1
ATOM 847 N N . ASN A 1 116 ? 8.883 17.766 -8.82 1 98.88 116 ASN A N 1
ATOM 848 C CA . ASN A 1 116 ? 9.055 16.922 -10 1 98.88 116 ASN A CA 1
ATOM 849 C C . ASN A 1 116 ? 10.062 15.797 -9.75 1 98.88 116 ASN A C 1
ATOM 851 O O . ASN A 1 116 ? 10.852 15.461 -10.633 1 98.88 116 ASN A O 1
ATOM 855 N N . CYS A 1 117 ? 10.094 15.25 -8.531 1 98.94 117 CYS A N 1
ATOM 856 C CA . CYS A 1 117 ? 11.008 14.164 -8.211 1 98.94 117 CYS A CA 1
ATOM 857 C C . CYS A 1 117 ? 10.281 12.828 -8.164 1 98.94 117 CYS A C 1
ATOM 859 O O . CYS A 1 117 ? 9.062 12.789 -7.965 1 98.94 117 CYS A O 1
ATOM 861 N N . LEU A 1 118 ? 11 11.852 -8.398 1 98.88 118 LEU A N 1
ATOM 862 C CA . LEU A 1 118 ? 10.57 10.469 -8.172 1 98.88 118 LEU A CA 1
ATOM 863 C C . LEU A 1 118 ? 11.414 9.812 -7.086 1 98.88 118 LEU A C 1
ATOM 865 O O . LEU A 1 118 ? 12.641 9.734 -7.207 1 98.88 118 LEU A O 1
ATOM 869 N N . VAL A 1 119 ? 10.789 9.414 -6.008 1 98.88 119 VAL A N 1
ATOM 870 C CA . VAL A 1 119 ? 11.414 8.531 -5.031 1 98.88 119 VAL A CA 1
ATOM 871 C C . VAL A 1 119 ? 11.039 7.082 -5.32 1 98.88 119 VAL A C 1
ATOM 873 O O . VAL A 1 119 ? 9.859 6.727 -5.293 1 98.88 119 VAL A O 1
ATOM 876 N N . ALA A 1 120 ? 11.977 6.289 -5.559 1 98.38 120 ALA A N 1
ATOM 877 C CA . ALA A 1 120 ? 11.727 4.91 -5.969 1 98.38 120 ALA A CA 1
ATOM 878 C C . ALA A 1 120 ? 11.086 4.109 -4.836 1 98.38 120 ALA A C 1
ATOM 880 O O . ALA A 1 120 ? 11.242 4.453 -3.66 1 98.38 120 ALA A O 1
ATOM 881 N N . ALA A 1 121 ? 10.352 3.033 -5.246 1 98.25 121 ALA A N 1
ATOM 882 C CA . ALA A 1 121 ? 9.734 2.139 -4.27 1 98.25 121 ALA A CA 1
ATOM 883 C C . ALA A 1 121 ? 10.773 1.596 -3.293 1 98.25 121 ALA A C 1
ATOM 885 O O . ALA A 1 121 ? 11.883 1.235 -3.693 1 98.25 121 ALA A O 1
ATOM 886 N N . GLY A 1 122 ? 10.414 1.621 -1.993 1 98 122 GLY A N 1
ATOM 887 C CA . GLY A 1 122 ? 11.234 1.026 -0.955 1 98 122 GLY A CA 1
ATOM 888 C C . GLY A 1 122 ? 12.414 1.896 -0.558 1 98 122 GLY A C 1
ATOM 889 O O . GLY A 1 122 ? 13.18 1.544 0.344 1 98 122 GLY A O 1
ATOM 890 N N . ALA A 1 123 ? 12.617 3.029 -1.198 1 98.38 123 ALA A N 1
ATOM 891 C CA . ALA A 1 123 ? 13.742 3.902 -0.877 1 98.38 123 ALA A CA 1
ATOM 892 C C . ALA A 1 123 ? 13.594 4.5 0.518 1 98.38 123 ALA A C 1
ATOM 894 O O . ALA A 1 123 ? 12.477 4.664 1.014 1 98.38 123 ALA A O 1
ATOM 895 N N . VAL A 1 124 ? 14.734 4.844 1.141 1 98.69 124 VAL A N 1
ATOM 896 C CA . VAL A 1 124 ? 14.727 5.492 2.447 1 98.69 124 VAL A CA 1
ATOM 897 C C . VAL A 1 124 ? 15.477 6.816 2.373 1 98.69 124 VAL A C 1
ATOM 899 O O . VAL A 1 124 ? 16.703 6.836 2.221 1 98.69 124 VAL A O 1
ATOM 902 N N . VAL A 1 125 ? 14.766 7.879 2.447 1 98.81 125 VAL A N 1
ATOM 903 C CA . VAL A 1 125 ? 15.359 9.211 2.51 1 98.81 125 VAL A CA 1
ATOM 904 C C . VAL A 1 125 ? 15.695 9.562 3.957 1 98.81 125 VAL A C 1
ATOM 906 O O . VAL A 1 125 ? 14.805 9.734 4.789 1 98.81 125 VAL A O 1
ATOM 909 N N . THR A 1 126 ? 16.938 9.766 4.211 1 98.62 126 THR A N 1
ATOM 910 C CA . THR A 1 126 ? 17.391 9.93 5.586 1 98.62 126 THR A CA 1
ATOM 911 C C . THR A 1 126 ? 17.172 11.367 6.062 1 98.62 126 THR A C 1
ATOM 913 O O . THR A 1 126 ? 16.906 12.258 5.254 1 98.62 126 THR A O 1
ATOM 916 N N . PRO A 1 127 ? 17.234 11.523 7.379 1 98.5 127 PRO A N 1
ATOM 917 C CA . PRO A 1 127 ? 16.891 12.836 7.938 1 98.5 127 PRO A CA 1
ATOM 918 C C . PRO A 1 127 ? 17.766 13.961 7.371 1 98.5 127 PRO A C 1
ATOM 920 O O . PRO A 1 127 ? 18.969 13.781 7.18 1 98.5 127 PRO A O 1
ATOM 923 N N . GLY A 1 128 ? 17.109 15.047 7.055 1 98.31 128 GLY A N 1
ATOM 924 C CA . GLY A 1 128 ? 17.812 16.281 6.73 1 98.31 128 GLY A CA 1
ATOM 925 C C . GLY A 1 128 ? 18.297 16.328 5.297 1 98.31 128 GLY A C 1
ATOM 926 O O . GLY A 1 128 ? 18.875 17.328 4.863 1 98.31 128 GLY A O 1
ATOM 927 N N . LYS A 1 129 ? 18.125 15.328 4.516 1 98.5 129 LYS A N 1
ATOM 928 C CA . LYS A 1 129 ? 18.578 15.297 3.127 1 98.5 129 LYS A CA 1
ATOM 929 C C . LYS A 1 129 ? 17.703 16.188 2.242 1 98.5 129 LYS A C 1
ATOM 931 O O . LYS A 1 129 ? 16.484 16.234 2.406 1 98.5 129 LYS A O 1
ATOM 936 N N . THR A 1 130 ? 18.375 16.844 1.33 1 98.69 130 THR A N 1
ATOM 937 C CA . THR A 1 130 ? 17.688 17.656 0.337 1 98.69 130 THR A CA 1
ATOM 938 C C . THR A 1 130 ? 17.969 17.141 -1.073 1 98.69 130 THR A C 1
ATOM 940 O O . THR A 1 130 ? 19.125 16.875 -1.419 1 98.69 130 THR A O 1
ATOM 943 N N . PHE A 1 131 ? 16.922 17.016 -1.879 1 98.88 131 PHE A N 1
ATOM 944 C CA . PHE A 1 131 ? 17.062 16.547 -3.252 1 98.88 131 PHE A CA 1
ATOM 945 C C . PHE A 1 131 ? 16.531 17.578 -4.234 1 98.88 131 PHE A C 1
ATOM 947 O O . PHE A 1 131 ? 15.398 18.062 -4.086 1 98.88 131 PHE A O 1
ATOM 954 N N . PRO A 1 132 ? 17.344 17.922 -5.277 1 98.69 132 PRO A N 1
ATOM 955 C CA . PRO A 1 132 ? 16.938 18.969 -6.223 1 98.69 132 PRO A CA 1
ATOM 956 C C . PRO A 1 132 ? 15.805 18.516 -7.133 1 98.69 132 PRO A C 1
ATOM 958 O O . PRO A 1 132 ? 15.609 17.312 -7.348 1 98.69 132 PRO A O 1
ATOM 961 N N . ALA A 1 133 ? 15.133 19.531 -7.734 1 98.81 133 ALA A N 1
ATOM 962 C CA . ALA A 1 133 ? 13.984 19.281 -8.609 1 98.81 133 ALA A CA 1
ATOM 963 C C . ALA A 1 133 ? 14.383 18.406 -9.789 1 98.81 133 ALA A C 1
ATOM 965 O O . ALA A 1 133 ? 15.492 18.516 -10.312 1 98.81 133 ALA A O 1
ATOM 966 N N . GLY A 1 134 ? 13.492 17.516 -10.125 1 98.75 134 GLY A N 1
ATOM 967 C CA . GLY A 1 134 ? 13.664 16.703 -11.328 1 98.75 134 GLY A CA 1
ATOM 968 C C . GLY A 1 134 ? 14.57 15.508 -11.117 1 98.75 134 GLY A C 1
ATOM 969 O O . GLY A 1 134 ? 15.203 15.031 -12.062 1 98.75 134 GLY A O 1
ATOM 970 N N . SER A 1 135 ? 14.672 14.977 -9.875 1 98.81 135 SER A N 1
ATOM 971 C CA . SER A 1 135 ? 15.609 13.906 -9.562 1 98.81 135 SER A CA 1
ATOM 972 C C . SER A 1 135 ? 14.906 12.562 -9.445 1 98.81 135 SER A C 1
ATOM 974 O O . SER A 1 135 ? 13.789 12.484 -8.922 1 98.81 135 SER A O 1
ATOM 976 N N . LEU A 1 136 ? 15.57 11.609 -9.984 1 98.81 136 LEU A N 1
ATOM 977 C CA . LEU A 1 136 ? 15.266 10.242 -9.57 1 98.81 136 LEU A CA 1
ATOM 978 C C . LEU A 1 136 ? 16.062 9.859 -8.336 1 98.81 136 LEU A C 1
ATOM 980 O O . LEU A 1 136 ? 17.297 9.883 -8.352 1 98.81 136 LEU A O 1
ATOM 984 N N . ILE A 1 137 ? 15.375 9.492 -7.27 1 98.81 137 ILE A N 1
ATOM 985 C CA . ILE A 1 137 ? 15.969 9.219 -5.969 1 98.81 137 ILE A CA 1
ATOM 986 C C . ILE A 1 137 ? 15.766 7.75 -5.605 1 98.81 137 ILE A C 1
ATOM 988 O O . ILE A 1 137 ? 14.633 7.266 -5.578 1 98.81 137 ILE A O 1
ATOM 992 N N . MET A 1 138 ? 16.797 7.027 -5.316 1 98.12 138 MET A N 1
ATOM 993 C CA . MET A 1 138 ? 16.672 5.59 -5.09 1 98.12 138 MET A CA 1
ATOM 994 C C . MET A 1 138 ? 17.641 5.125 -4.004 1 98.12 138 MET A C 1
ATOM 996 O O . MET A 1 138 ? 18.641 5.789 -3.727 1 98.12 138 MET A O 1
ATOM 1000 N N . GLY A 1 139 ? 17.188 4.059 -3.303 1 96.69 139 GLY A N 1
ATOM 1001 C CA . GLY A 1 139 ? 18.141 3.354 -2.457 1 96.69 139 GLY A CA 1
ATOM 1002 C C . GLY A 1 139 ? 17.906 3.578 -0.977 1 96.69 139 GLY A C 1
ATOM 1003 O O . GLY A 1 139 ? 17.016 4.352 -0.594 1 96.69 139 GLY A O 1
ATOM 1004 N N . THR A 1 140 ? 18.703 2.789 -0.135 1 96.31 140 THR A N 1
ATOM 1005 C CA . THR A 1 140 ? 18.75 2.877 1.32 1 96.31 140 THR A CA 1
ATOM 1006 C C . THR A 1 140 ? 20.188 2.906 1.817 1 96.31 140 THR A C 1
ATOM 1008 O O . THR A 1 140 ? 20.828 1.861 1.927 1 96.31 140 THR A O 1
ATOM 1011 N N . PRO A 1 141 ? 20.734 3.986 2.045 1 97.44 141 PRO A N 1
ATOM 1012 C CA . PRO A 1 141 ? 20.094 5.309 2 1 97.44 141 PRO A CA 1
ATOM 1013 C C . PRO A 1 141 ? 19.891 5.816 0.576 1 97.44 141 PRO A C 1
ATOM 1015 O O . PRO A 1 141 ? 20.656 5.457 -0.329 1 97.44 141 PRO A O 1
ATOM 1018 N N . ALA A 1 142 ? 18.891 6.609 0.429 1 98.31 142 ALA A N 1
ATOM 1019 C CA . ALA A 1 142 ? 18.516 7.078 -0.901 1 98.31 142 ALA A CA 1
ATOM 1020 C C . ALA A 1 142 ? 19.5 8.125 -1.415 1 98.31 142 ALA A C 1
ATOM 1022 O O . ALA A 1 142 ? 20.016 8.945 -0.642 1 98.31 142 ALA A O 1
ATOM 1023 N N . LYS A 1 143 ? 19.719 8.109 -2.709 1 98.38 143 LYS A N 1
ATOM 1024 C CA . LYS A 1 143 ? 20.547 9.086 -3.412 1 98.38 143 LYS A CA 1
ATOM 1025 C C . LYS A 1 143 ? 19.953 9.43 -4.773 1 98.38 143 LYS A C 1
ATOM 1027 O O . LYS A 1 143 ? 19.094 8.711 -5.285 1 98.38 143 LYS A O 1
ATOM 1032 N N . VAL A 1 144 ? 20.453 10.594 -5.293 1 98.62 144 VAL A N 1
ATOM 1033 C CA . VAL A 1 144 ? 20.109 10.914 -6.672 1 98.62 144 VAL A CA 1
ATOM 1034 C C . VAL A 1 144 ? 20.828 9.953 -7.621 1 98.62 144 VAL A C 1
ATOM 1036 O O . VAL A 1 144 ? 22.047 9.773 -7.523 1 98.62 144 VAL A O 1
ATOM 1039 N N . VAL A 1 145 ? 20.062 9.398 -8.562 1 98.25 145 VAL A N 1
ATOM 1040 C CA . VAL A 1 145 ? 20.656 8.477 -9.523 1 98.25 145 VAL A CA 1
ATOM 1041 C C . VAL A 1 145 ? 20.797 9.164 -10.875 1 98.25 145 VAL A C 1
ATOM 1043 O O . VAL A 1 145 ? 21.766 8.922 -11.609 1 98.25 145 VAL A O 1
ATOM 1046 N N . ARG A 1 146 ? 19.844 9.922 -11.227 1 98.19 146 ARG A N 1
ATOM 1047 C CA . ARG A 1 146 ? 19.844 10.68 -12.477 1 98.19 146 ARG A CA 1
ATOM 1048 C C . ARG A 1 146 ? 18.75 11.734 -12.469 1 98.19 146 ARG A C 1
ATOM 1050 O O . ARG A 1 146 ? 17.891 11.758 -11.57 1 98.19 146 ARG A O 1
ATOM 1057 N N . GLU A 1 147 ? 18.797 12.555 -13.531 1 98.5 147 GLU A N 1
ATOM 1058 C CA . GLU A 1 147 ? 17.703 13.477 -13.781 1 98.5 147 GLU A CA 1
ATOM 1059 C C . GLU A 1 147 ? 16.547 12.789 -14.523 1 98.5 147 GLU A C 1
ATOM 1061 O O . GLU A 1 147 ? 16.781 11.883 -15.32 1 98.5 147 GLU A O 1
ATOM 1066 N N . LEU A 1 148 ? 15.406 13.281 -14.242 1 98.62 148 LEU A N 1
ATOM 1067 C CA . LEU A 1 148 ? 14.242 12.711 -14.914 1 98.62 148 LEU A CA 1
ATOM 1068 C C . LEU A 1 148 ? 14.016 13.391 -16.266 1 98.62 148 LEU A C 1
ATOM 1070 O O . LEU A 1 148 ? 14.344 14.57 -16.438 1 98.62 148 LEU A O 1
ATOM 1074 N N . SER A 1 149 ? 13.531 12.648 -17.172 1 98.44 149 SER A N 1
ATOM 1075 C CA . SER A 1 149 ? 13.133 13.211 -18.453 1 98.44 149 SER A CA 1
ATOM 1076 C C . SER A 1 149 ? 11.82 13.984 -18.344 1 98.44 149 SER A C 1
ATOM 1078 O O . SER A 1 149 ? 11.094 13.836 -17.359 1 98.44 149 SER A O 1
ATOM 1080 N N . TYR A 1 150 ? 11.594 14.766 -19.359 1 97.62 150 TYR A N 1
ATOM 1081 C CA . TYR A 1 150 ? 10.344 15.516 -19.406 1 97.62 150 TYR A CA 1
ATOM 1082 C C . TYR A 1 150 ? 9.148 14.57 -19.438 1 97.62 150 TYR A C 1
ATOM 1084 O O . TYR A 1 150 ? 8.133 14.82 -18.781 1 97.62 150 TYR A O 1
ATOM 1092 N N . GLU A 1 151 ? 9.242 13.547 -20.188 1 98.06 151 GLU A N 1
ATOM 1093 C CA . GLU A 1 151 ? 8.172 12.562 -20.312 1 98.06 151 GLU A CA 1
ATOM 1094 C C . GLU A 1 151 ? 7.867 11.914 -18.969 1 98.06 151 GLU A C 1
ATOM 1096 O O . GLU A 1 151 ? 6.699 11.711 -18.625 1 98.06 151 GLU A O 1
ATOM 1101 N N . GLU A 1 152 ? 8.867 11.578 -18.281 1 97.69 152 GLU A N 1
ATOM 1102 C CA . GLU A 1 152 ? 8.688 11.008 -16.953 1 97.69 152 GLU A CA 1
ATOM 1103 C C . GLU A 1 152 ? 7.949 11.969 -16.031 1 97.69 152 GLU A C 1
ATOM 1105 O O . GLU A 1 152 ? 7.008 11.578 -15.328 1 97.69 152 GLU A O 1
ATOM 1110 N N . ILE A 1 153 ? 8.297 13.133 -16.031 1 98.25 153 ILE A N 1
ATOM 1111 C CA . ILE A 1 153 ? 7.711 14.156 -15.172 1 98.25 153 ILE A CA 1
ATOM 1112 C C . ILE A 1 153 ? 6.246 14.367 -15.555 1 98.25 153 ILE A C 1
ATOM 1114 O O . ILE A 1 153 ? 5.387 14.5 -14.68 1 98.25 153 ILE A O 1
ATOM 1118 N N . GLU A 1 154 ? 5.992 14.391 -16.828 1 97.75 154 GLU A N 1
ATOM 1119 C CA . GLU A 1 154 ? 4.613 14.523 -17.281 1 97.75 154 GLU A CA 1
ATOM 1120 C C . GLU A 1 154 ? 3.762 13.344 -16.828 1 97.75 154 GLU A C 1
ATOM 1122 O O . GLU A 1 154 ? 2.568 13.5 -16.547 1 97.75 154 GLU A O 1
ATOM 1127 N N . GLY A 1 155 ? 4.352 12.211 -16.75 1 98 155 GLY A N 1
ATOM 1128 C CA . GLY A 1 155 ? 3.664 11.023 -16.266 1 98 155 GLY A CA 1
ATOM 1129 C C . GLY A 1 155 ? 3.129 11.164 -14.859 1 98 155 GLY A C 1
ATOM 1130 O O . GLY A 1 155 ? 2.107 10.57 -14.508 1 98 155 GLY A O 1
ATOM 1131 N N . PHE A 1 156 ? 3.803 11.922 -14.078 1 98.31 156 PHE A N 1
ATOM 1132 C CA . PHE A 1 156 ? 3.35 12.141 -12.711 1 98.31 156 PHE A CA 1
ATOM 1133 C C . PHE A 1 156 ? 2.035 12.914 -12.695 1 98.31 156 PHE A C 1
ATOM 1135 O O . PHE A 1 156 ? 1.16 12.641 -11.867 1 98.31 156 PHE A O 1
ATOM 1142 N N . ARG A 1 157 ? 1.93 13.859 -13.555 1 97.88 157 ARG A N 1
ATOM 1143 C CA . ARG A 1 157 ? 0.685 14.617 -13.672 1 97.88 157 ARG A CA 1
ATOM 1144 C C . ARG A 1 157 ? -0.474 13.703 -14.055 1 97.88 157 ARG A C 1
ATOM 1146 O O . ARG A 1 157 ? -1.584 13.844 -13.539 1 97.88 157 ARG A O 1
ATOM 1153 N N . ASP A 1 158 ? -0.17 12.812 -14.93 1 97.62 158 ASP A N 1
ATOM 1154 C CA . ASP A 1 158 ? -1.173 11.828 -15.328 1 97.62 158 ASP A CA 1
ATOM 1155 C C . ASP A 1 158 ? -1.597 10.961 -14.148 1 97.62 158 ASP A C 1
ATOM 1157 O O . ASP A 1 158 ? -2.775 10.633 -14 1 97.62 158 ASP A O 1
ATOM 1161 N N . SER A 1 159 ? -0.625 10.547 -13.344 1 97.19 159 SER A N 1
ATOM 1162 C CA . SER A 1 159 ? -0.913 9.719 -12.18 1 97.19 159 SER A CA 1
ATOM 1163 C C . SER A 1 159 ? -1.835 10.445 -11.203 1 97.19 159 SER A C 1
ATOM 1165 O O . SER A 1 159 ? -2.822 9.875 -10.734 1 97.19 159 SER A O 1
ATOM 1167 N N . ALA A 1 160 ? -1.539 11.648 -10.898 1 98.25 160 ALA A N 1
ATOM 1168 C CA . ALA A 1 160 ? -2.367 12.445 -10 1 98.25 160 ALA A CA 1
ATOM 1169 C C . ALA A 1 160 ? -3.775 12.617 -10.562 1 98.25 160 ALA A C 1
ATOM 1171 O O . ALA A 1 160 ? -4.762 12.461 -9.836 1 98.25 160 ALA A O 1
ATOM 1172 N N . ALA A 1 161 ? -3.838 12.93 -11.828 1 98.25 161 ALA A N 1
ATOM 1173 C CA . ALA A 1 161 ? -5.141 13.102 -12.461 1 98.25 161 ALA A CA 1
ATOM 1174 C C . ALA A 1 161 ? -5.949 11.812 -12.422 1 98.25 161 ALA A C 1
ATOM 1176 O O . ALA A 1 161 ? -7.16 11.836 -12.203 1 98.25 161 ALA A O 1
ATOM 1177 N N . HIS A 1 162 ? -5.293 10.773 -12.703 1 97.81 162 HIS A N 1
ATOM 1178 C CA . HIS A 1 162 ? -5.93 9.461 -12.648 1 97.81 162 HIS A CA 1
ATOM 1179 C C . HIS A 1 162 ? -6.562 9.211 -11.281 1 97.81 162 HIS A C 1
ATOM 1181 O O . HIS A 1 162 ? -7.699 8.75 -11.188 1 97.81 162 HIS A O 1
ATOM 1187 N N . TYR A 1 163 ? -5.855 9.508 -10.242 1 98.25 163 TYR A N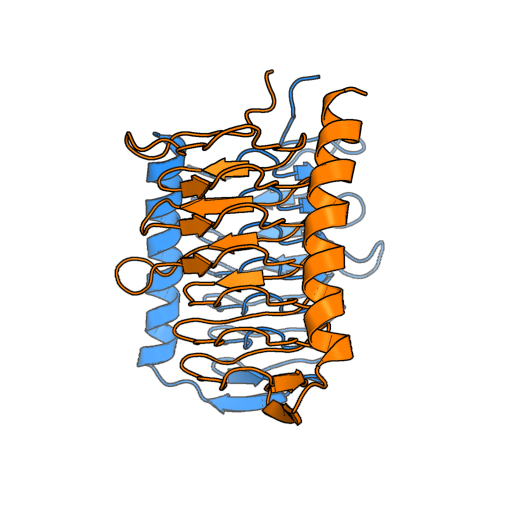 1
ATOM 1188 C CA . TYR A 1 163 ? -6.352 9.219 -8.898 1 98.25 163 TYR A CA 1
ATOM 1189 C C . TYR A 1 163 ? -7.473 10.172 -8.516 1 98.25 163 TYR A C 1
ATOM 1191 O O . TYR A 1 163 ? -8.32 9.844 -7.684 1 98.25 163 TYR A O 1
ATOM 1199 N N . VAL A 1 164 ? -7.535 11.367 -9.039 1 98.69 164 VAL A N 1
ATOM 1200 C CA . VAL A 1 164 ? -8.688 12.242 -8.852 1 98.69 164 VAL A CA 1
AT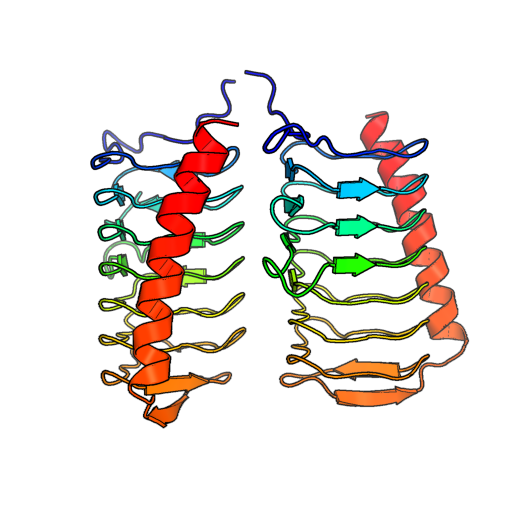OM 1201 C C . VAL A 1 164 ? -9.938 11.57 -9.43 1 98.69 164 VAL A C 1
ATOM 1203 O O . VAL A 1 164 ? -10.977 11.516 -8.773 1 98.69 164 VAL A O 1
ATOM 1206 N N . GLU A 1 165 ? -9.758 11.102 -10.602 1 98.25 165 GLU A N 1
ATOM 1207 C CA . GLU A 1 165 ? -10.875 10.414 -11.25 1 98.25 165 GLU A CA 1
ATOM 1208 C C . GLU A 1 165 ? -11.258 9.141 -10.5 1 98.25 165 GLU A C 1
ATOM 1210 O O . GLU A 1 165 ? -12.438 8.867 -10.297 1 98.25 165 GLU A O 1
ATOM 1215 N N . LEU A 1 166 ? -10.305 8.344 -10.133 1 98.19 166 LEU A N 1
ATOM 1216 C CA . LEU A 1 166 ? -10.547 7.086 -9.422 1 98.19 166 LEU A CA 1
ATOM 1217 C C . LEU A 1 166 ? -11.266 7.34 -8.102 1 98.19 166 LEU A C 1
ATOM 1219 O O . LEU A 1 166 ? -12.156 6.574 -7.723 1 98.19 166 LEU A O 1
ATOM 1223 N N . ALA A 1 167 ? -10.844 8.367 -7.375 1 98.31 167 ALA A N 1
ATOM 1224 C CA . ALA A 1 167 ? -11.492 8.742 -6.121 1 98.31 167 ALA A CA 1
ATOM 1225 C C . ALA A 1 167 ? -12.977 9.023 -6.336 1 98.31 167 ALA A C 1
ATOM 1227 O O . ALA A 1 167 ? -13.812 8.602 -5.535 1 98.31 167 ALA A O 1
ATOM 1228 N N . ARG A 1 168 ? -13.234 9.75 -7.387 1 97.44 168 ARG A N 1
ATOM 1229 C CA . ARG A 1 168 ? -14.625 10.031 -7.715 1 97.44 168 ARG A CA 1
ATOM 1230 C C . ARG A 1 168 ? -15.398 8.742 -7.965 1 97.44 168 ARG A C 1
ATOM 1232 O O . ARG A 1 168 ? -16.531 8.586 -7.488 1 97.44 168 ARG A O 1
ATOM 1239 N N . ARG A 1 169 ? -14.844 7.855 -8.68 1 97.38 169 ARG A N 1
ATOM 1240 C CA . ARG A 1 169 ? -15.484 6.582 -9 1 97.38 169 ARG A CA 1
ATOM 1241 C C . ARG A 1 169 ? -15.727 5.766 -7.73 1 97.38 169 ARG A C 1
ATOM 1243 O O . ARG A 1 169 ? -16.766 5.121 -7.594 1 97.38 169 ARG A O 1
ATOM 1250 N N . HIS A 1 170 ? -14.742 5.703 -6.809 1 97.12 170 HIS A N 1
ATOM 1251 C CA . HIS A 1 170 ? -14.906 4.984 -5.551 1 97.12 170 HIS A CA 1
ATOM 1252 C C . HIS A 1 170 ? -15.992 5.621 -4.688 1 97.12 170 HIS A C 1
ATOM 1254 O O . HIS A 1 170 ? -16.766 4.914 -4.043 1 97.12 170 HIS A O 1
ATOM 1260 N N . ARG A 1 171 ? -15.992 6.941 -4.676 1 94.38 171 ARG A N 1
ATOM 1261 C CA . ARG A 1 171 ? -17 7.672 -3.91 1 94.38 171 ARG A CA 1
ATOM 1262 C C . ARG A 1 171 ? -18.406 7.305 -4.363 1 94.38 171 ARG A C 1
ATOM 1264 O O . ARG A 1 171 ? -19.297 7.152 -3.535 1 94.38 171 ARG A O 1
ATOM 1271 N N . ASP A 1 172 ? -18.562 7.145 -5.617 1 93.31 172 ASP A N 1
ATOM 1272 C CA . ASP A 1 172 ? -19.875 6.957 -6.219 1 93.31 172 ASP A CA 1
ATOM 1273 C C . ASP A 1 172 ? -20.281 5.48 -6.207 1 93.31 172 ASP A C 1
ATOM 1275 O O . ASP A 1 172 ? -21.406 5.137 -6.566 1 93.31 172 ASP A O 1
ATOM 1279 N N . SER A 1 173 ? -19.359 4.578 -5.906 1 88.88 173 SER A N 1
ATOM 1280 C CA . SER A 1 173 ? -19.625 3.143 -5.988 1 88.88 173 SER A CA 1
ATOM 1281 C C . SER A 1 173 ? -20.297 2.629 -4.727 1 88.88 173 SER A C 1
ATOM 1283 O O . SER A 1 173 ? -20.078 3.15 -3.633 1 88.88 173 SER A O 1
ATOM 1285 N N . MET B 1 1 ? -21.875 1.932 12.867 1 31.45 1 MET B N 1
ATOM 1286 C CA . MET B 1 1 ? -21.797 1.93 11.406 1 31.45 1 MET B CA 1
ATOM 1287 C C . MET B 1 1 ? -21.016 0.715 10.906 1 31.45 1 MET B C 1
ATOM 1289 O O . MET B 1 1 ? -19.938 0.407 11.414 1 31.45 1 MET B O 1
ATOM 1293 N N . SER B 1 2 ? -21.469 -0.336 10.383 1 43.22 2 SER B N 1
ATOM 1294 C CA . SER B 1 2 ? -20.953 -1.67 10.094 1 43.22 2 SER B CA 1
ATOM 1295 C C . SER B 1 2 ? -19.609 -1.598 9.367 1 43.22 2 SER B C 1
ATOM 1297 O O . SER B 1 2 ? -19.484 -0.886 8.367 1 43.22 2 SER B O 1
ATOM 1299 N N . ASP B 1 3 ? -18.469 -1.508 10.109 1 56.5 3 ASP B N 1
ATOM 1300 C CA . ASP B 1 3 ? -17.172 -1.524 9.461 1 56.5 3 ASP B CA 1
ATOM 1301 C C . ASP B 1 3 ? -17.156 -2.48 8.266 1 56.5 3 ASP B C 1
ATOM 1303 O O . ASP B 1 3 ? -17.031 -3.695 8.445 1 56.5 3 ASP B O 1
ATOM 1307 N N . ASP B 1 4 ? -17.531 -1.965 7.055 1 77.44 4 ASP B N 1
ATOM 1308 C CA . ASP B 1 4 ? -17.688 -2.908 5.953 1 77.44 4 ASP B CA 1
ATOM 1309 C C . ASP B 1 4 ? -16.344 -3.363 5.41 1 77.44 4 ASP B C 1
ATOM 1311 O O . ASP B 1 4 ? -15.57 -2.553 4.887 1 77.44 4 ASP B O 1
ATOM 1315 N N . THR B 1 5 ? -15.992 -4.504 5.777 1 91.06 5 THR B N 1
ATOM 1316 C CA . THR B 1 5 ? -14.742 -5.145 5.359 1 91.06 5 THR B CA 1
ATOM 1317 C C . THR B 1 5 ? -14.828 -5.59 3.902 1 91.06 5 THR B C 1
ATOM 1319 O O . THR B 1 5 ? -13.828 -5.594 3.189 1 91.06 5 THR B O 1
ATOM 1322 N N . ILE B 1 6 ? -15.992 -5.887 3.418 1 95.81 6 ILE B N 1
ATOM 1323 C CA . ILE B 1 6 ? -16.234 -6.273 2.031 1 95.81 6 ILE B CA 1
ATOM 1324 C C . ILE B 1 6 ? -17 -5.164 1.308 1 95.81 6 ILE B C 1
ATOM 1326 O O . ILE B 1 6 ? -18.109 -4.82 1.692 1 95.81 6 ILE B O 1
ATOM 1330 N N . LEU B 1 7 ? -16.406 -4.602 0.275 1 95.44 7 LEU B N 1
ATOM 1331 C CA . LEU B 1 7 ? -16.984 -3.439 -0.39 1 95.44 7 LEU B CA 1
ATOM 1332 C C . LEU B 1 7 ? -17.125 -3.684 -1.889 1 95.44 7 LEU B C 1
ATOM 1334 O O . LEU B 1 7 ? -16.234 -4.262 -2.514 1 95.44 7 LEU B O 1
ATOM 1338 N N . PRO B 1 8 ? -18.234 -3.213 -2.471 1 95.5 8 PRO B N 1
ATOM 1339 C CA . PRO B 1 8 ? -18.359 -3.264 -3.928 1 95.5 8 PRO B CA 1
ATOM 1340 C C . PRO B 1 8 ? -17.578 -2.156 -4.629 1 95.5 8 PRO B C 1
ATOM 1342 O O . PRO B 1 8 ? -17.25 -1.141 -4.008 1 95.5 8 PRO B O 1
ATOM 1345 N N . PHE B 1 9 ? -17.203 -2.381 -5.902 1 97.5 9 PHE B N 1
ATOM 1346 C CA . PHE B 1 9 ? -16.656 -1.354 -6.789 1 97.5 9 PHE B CA 1
ATOM 1347 C C . PHE B 1 9 ? -17.234 -1.505 -8.195 1 97.5 9 PHE B C 1
ATOM 1349 O O . PHE B 1 9 ? -16.938 -2.484 -8.883 1 97.5 9 PHE B O 1
ATOM 1356 N N . GLU B 1 10 ? -18.109 -0.498 -8.555 1 96.88 10 GLU B N 1
ATOM 1357 C CA . GLU B 1 10 ? -18.719 -0.437 -9.875 1 96.88 10 GLU B CA 1
ATOM 1358 C C . GLU B 1 10 ? -19.391 -1.764 -10.234 1 96.88 10 GLU B C 1
ATOM 1360 O O . GLU B 1 10 ? -19.172 -2.293 -11.328 1 96.88 10 GLU B O 1
ATOM 1365 N N . GLY B 1 11 ? -20.109 -2.352 -9.305 1 94.75 11 GLY B N 1
ATOM 1366 C CA . GLY B 1 11 ? -20.922 -3.535 -9.531 1 94.75 11 GLY B CA 1
ATOM 1367 C C . GLY B 1 11 ? -20.203 -4.828 -9.211 1 94.75 11 GLY B C 1
ATOM 1368 O O . GLY B 1 11 ? -20.828 -5.879 -9.062 1 94.75 11 GLY B O 1
ATOM 1369 N N . ALA B 1 12 ? -18.969 -4.734 -9.148 1 96.06 12 ALA B N 1
ATOM 1370 C CA . ALA B 1 12 ? -18.203 -5.934 -8.82 1 96.06 12 ALA B CA 1
ATOM 1371 C C . ALA B 1 12 ? -18.125 -6.133 -7.305 1 96.06 12 ALA B C 1
ATOM 1373 O O . ALA B 1 12 ? -17.906 -5.176 -6.559 1 96.06 12 ALA B O 1
ATOM 1374 N N . LEU B 1 13 ? -18.281 -7.457 -6.848 1 96.62 13 LEU B N 1
ATOM 1375 C CA . LEU B 1 13 ? -18.172 -7.828 -5.438 1 96.62 13 LEU B CA 1
ATOM 1376 C C . LEU B 1 13 ? -17.172 -8.961 -5.25 1 96.62 13 LEU B C 1
ATOM 1378 O O . LEU B 1 13 ? -17.125 -9.898 -6.055 1 96.62 13 LEU B O 1
ATOM 1382 N N . PRO B 1 14 ? -16.469 -8.859 -4.16 1 97.94 14 PRO B N 1
ATOM 1383 C CA . PRO B 1 14 ? -15.547 -9.969 -3.883 1 97.94 14 PRO B CA 1
ATOM 1384 C C . PRO B 1 14 ? -16.25 -11.32 -3.82 1 97.94 14 PRO B C 1
ATOM 1386 O O . PRO B 1 14 ? -17.375 -11.414 -3.297 1 97.94 14 PRO B O 1
ATOM 1389 N N . GLU B 1 15 ? -15.594 -12.328 -4.379 1 98.56 15 GLU B N 1
ATOM 1390 C CA . GLU B 1 15 ? -16.094 -13.703 -4.348 1 98.56 15 GLU B CA 1
ATOM 1391 C C . GLU B 1 15 ? -15.328 -14.531 -3.32 1 98.56 15 GLU B C 1
ATOM 1393 O O . GLU B 1 15 ? -14.102 -14.656 -3.391 1 98.56 15 GLU B O 1
ATOM 1398 N N . LEU B 1 16 ? -16.047 -15.18 -2.432 1 98.31 16 LEU B N 1
ATOM 1399 C CA . LEU B 1 16 ? -15.43 -15.914 -1.332 1 98.31 16 LEU B CA 1
ATOM 1400 C C . LEU B 1 16 ? -15.711 -17.406 -1.452 1 98.31 16 LEU B C 1
ATOM 1402 O O . LEU B 1 16 ? -16.859 -17.812 -1.653 1 98.31 16 LEU B O 1
ATOM 1406 N N . GLY B 1 17 ? -14.633 -18.172 -1.347 1 98.62 17 GLY B N 1
ATOM 1407 C CA . GLY B 1 17 ? -14.797 -19.609 -1.247 1 98.62 17 GLY B CA 1
ATOM 1408 C C . GLY B 1 17 ? -15.328 -20.062 0.099 1 98.62 17 GLY B C 1
ATOM 1409 O O . GLY B 1 17 ? -15.875 -19.25 0.857 1 98.62 17 GLY B O 1
ATOM 1410 N N . GLU B 1 18 ? -15.133 -21.328 0.409 1 98.38 18 GLU B N 1
ATOM 1411 C CA . GLU B 1 18 ? -15.609 -21.906 1.661 1 98.38 18 GLU B CA 1
ATOM 1412 C C . GLU B 1 18 ? -14.688 -21.547 2.824 1 98.38 18 GLU B C 1
ATOM 1414 O O . GLU B 1 18 ? -13.469 -21.562 2.68 1 98.38 18 GLU B O 1
ATOM 1419 N N . ASP B 1 19 ? -15.281 -21.172 3.967 1 98 19 ASP B N 1
ATOM 1420 C CA . ASP B 1 19 ? -14.594 -21 5.242 1 98 19 ASP B CA 1
ATOM 1421 C C . ASP B 1 19 ? -13.508 -19.922 5.141 1 98 19 ASP B C 1
ATOM 1423 O O . ASP B 1 19 ? -12.398 -20.109 5.648 1 98 19 ASP B O 1
ATOM 1427 N N . VAL B 1 20 ? -13.766 -18.938 4.418 1 98.38 20 VAL B N 1
ATOM 1428 C CA . VAL B 1 20 ? -12.875 -17.781 4.328 1 98.38 20 VAL B CA 1
ATOM 1429 C C . VAL B 1 20 ? -13.023 -16.922 5.578 1 98.38 20 VAL B C 1
ATOM 1431 O O . VAL B 1 20 ? -14.133 -16.703 6.066 1 98.38 20 VAL B O 1
ATOM 1434 N N . TYR B 1 21 ? -11.867 -16.453 6.082 1 98.5 21 TYR B N 1
ATOM 1435 C CA . TYR B 1 21 ? -11.867 -15.555 7.23 1 98.5 21 TYR B CA 1
ATOM 1436 C C . TYR B 1 21 ? -11.383 -14.164 6.836 1 98.5 21 TYR B C 1
ATOM 1438 O O . TYR B 1 21 ? -10.32 -14.016 6.219 1 98.5 21 TYR B O 1
ATOM 1446 N N . ILE B 1 22 ? -12.148 -13.141 7.16 1 98.06 22 ILE B N 1
ATOM 1447 C CA . ILE B 1 22 ? -11.766 -11.742 6.977 1 98.06 22 ILE B CA 1
ATOM 1448 C C . ILE B 1 22 ? -11.898 -10.992 8.297 1 98.06 22 ILE B C 1
ATOM 1450 O O . ILE B 1 22 ? -13 -10.844 8.828 1 98.06 22 ILE B O 1
ATOM 1454 N N . ALA B 1 23 ? -10.781 -10.531 8.758 1 97.44 23 ALA B N 1
ATOM 1455 C CA . ALA B 1 23 ? -10.711 -9.914 10.078 1 97.44 23 ALA B CA 1
ATOM 1456 C C . ALA B 1 23 ? -11.273 -8.492 10.055 1 97.44 23 ALA B C 1
ATOM 1458 O O . ALA B 1 23 ? -11.344 -7.867 8.992 1 97.44 23 ALA B O 1
ATOM 1459 N N . GLU B 1 24 ? -11.648 -8.047 11.219 1 94.94 24 GLU B N 1
ATOM 1460 C CA . GLU B 1 24 ? -12.133 -6.672 11.352 1 94.94 24 GLU B CA 1
ATOM 1461 C C . GLU B 1 24 ? -11.078 -5.672 10.891 1 94.94 24 GLU B C 1
ATOM 1463 O O . GLU B 1 24 ? -9.883 -5.859 11.141 1 94.94 24 GLU B O 1
ATOM 1468 N N . GLY B 1 25 ? -11.586 -4.605 10.188 1 95.56 25 GLY B N 1
ATOM 1469 C CA . GLY B 1 25 ? -10.68 -3.559 9.742 1 95.56 25 GLY B CA 1
ATOM 1470 C C . GLY B 1 25 ? -10.062 -3.84 8.383 1 95.56 25 GLY B C 1
ATOM 1471 O O . GLY B 1 25 ? -9.531 -2.934 7.734 1 95.56 25 GLY B O 1
ATOM 1472 N N . ALA B 1 26 ? -10.016 -5.133 8 1 97.62 26 ALA B N 1
ATOM 1473 C CA . ALA B 1 26 ? -9.586 -5.43 6.641 1 97.62 26 ALA B CA 1
ATOM 1474 C C . ALA B 1 26 ? -10.539 -4.824 5.613 1 97.62 26 ALA B C 1
ATOM 1476 O O . ALA B 1 26 ? -11.695 -4.535 5.926 1 97.62 26 ALA B O 1
ATOM 1477 N N . ARG B 1 27 ? -9.984 -4.523 4.414 1 97.88 27 ARG B N 1
ATOM 1478 C CA . ARG B 1 27 ? -10.766 -4.004 3.295 1 97.88 27 ARG B CA 1
ATOM 1479 C C . ARG B 1 27 ? -10.578 -4.863 2.049 1 97.88 27 ARG B C 1
ATOM 1481 O O . ARG B 1 27 ? -9.469 -4.949 1.511 1 97.88 27 ARG B O 1
ATOM 1488 N N . VAL B 1 28 ? -11.609 -5.555 1.641 1 98.5 28 VAL B N 1
ATOM 1489 C CA . VAL B 1 28 ? -11.625 -6.332 0.407 1 98.5 28 VAL B CA 1
ATOM 1490 C C . VAL B 1 28 ? -12.617 -5.719 -0.581 1 98.5 28 VAL B C 1
ATOM 1492 O O . VAL B 1 28 ? -13.828 -5.754 -0.358 1 98.5 28 VAL B O 1
ATOM 1495 N N . ILE B 1 29 ? -12.047 -5.188 -1.694 1 98.12 29 ILE B N 1
ATOM 1496 C CA . ILE B 1 29 ? -12.836 -4.262 -2.496 1 98.12 29 ILE B CA 1
ATOM 1497 C C . ILE B 1 29 ? -12.898 -4.754 -3.939 1 98.12 29 ILE B C 1
ATOM 1499 O O . ILE B 1 29 ? -11.867 -4.953 -4.582 1 98.12 29 ILE B O 1
ATOM 1503 N N . GLY B 1 30 ? -14.117 -4.883 -4.477 1 97.88 30 GLY B N 1
ATOM 1504 C CA . GLY B 1 30 ? -14.305 -5.039 -5.91 1 97.88 30 GLY B CA 1
ATOM 1505 C C . GLY B 1 30 ? -14.023 -6.445 -6.402 1 97.88 30 GLY B C 1
ATOM 1506 O O . GLY B 1 30 ? -14.531 -7.418 -5.836 1 97.88 30 GLY B O 1
ATOM 1507 N N . ASN B 1 31 ? -13.211 -6.551 -7.523 1 98.44 31 ASN B N 1
ATOM 1508 C CA . ASN B 1 31 ? -12.961 -7.801 -8.234 1 98.44 31 ASN B CA 1
ATOM 1509 C C . ASN B 1 31 ? -11.867 -8.617 -7.57 1 98.44 31 ASN B C 1
ATOM 1511 O O . ASN B 1 31 ? -10.742 -8.695 -8.078 1 98.44 31 ASN B O 1
ATOM 1515 N N . VAL B 1 32 ? -12.234 -9.234 -6.461 1 98.81 32 VAL B N 1
ATOM 1516 C CA . VAL B 1 32 ? -11.328 -10.07 -5.68 1 98.81 32 VAL B CA 1
ATOM 1517 C C . VAL B 1 32 ? -11.914 -11.469 -5.516 1 98.81 32 VAL B C 1
ATOM 1519 O O . VAL B 1 32 ? -13.094 -11.617 -5.195 1 98.81 32 VAL B O 1
ATOM 1522 N N . GLU B 1 33 ? -11.133 -12.461 -5.773 1 98.88 33 GLU B N 1
ATOM 1523 C CA . GLU B 1 33 ? -11.523 -13.852 -5.527 1 98.88 33 GLU B CA 1
ATOM 1524 C C . GLU B 1 33 ? -10.656 -14.477 -4.438 1 98.88 33 GLU B C 1
ATOM 1526 O O . GLU B 1 33 ? -9.422 -14.461 -4.531 1 98.88 33 GLU B O 1
ATOM 1531 N N . LEU B 1 34 ? -11.281 -15.008 -3.387 1 98.81 34 LEU B N 1
ATOM 1532 C CA . LEU B 1 34 ? -10.609 -15.719 -2.303 1 98.81 34 LEU B CA 1
ATOM 1533 C C . LEU B 1 34 ? -10.977 -17.203 -2.314 1 98.81 34 LEU B C 1
ATOM 1535 O O . LEU B 1 34 ? -12.156 -17.547 -2.24 1 98.81 34 LEU B O 1
ATOM 1539 N N . GLY B 1 35 ? -9.953 -18 -2.402 1 98.88 35 GLY B N 1
ATOM 1540 C CA . GLY B 1 35 ? -10.18 -19.438 -2.42 1 98.88 35 GLY B CA 1
ATOM 1541 C C . GLY B 1 35 ? -10.578 -20 -1.065 1 98.88 35 GLY B C 1
ATOM 1542 O O . GLY B 1 35 ? -10.578 -19.266 -0.067 1 98.88 35 GLY B O 1
ATOM 1543 N N . ASP B 1 36 ? -10.875 -21.344 -0.992 1 98.88 36 ASP B N 1
ATOM 1544 C CA . ASP B 1 36 ? -11.312 -22.016 0.227 1 98.88 36 ASP B CA 1
ATOM 1545 C C . ASP B 1 36 ? -10.266 -21.891 1.333 1 98.88 36 ASP B C 1
ATOM 1547 O O . ASP B 1 36 ? -9.07 -22.047 1.084 1 98.88 36 ASP B O 1
ATOM 1551 N N . HIS B 1 37 ? -10.703 -21.469 2.521 1 98.81 37 HIS B N 1
ATOM 1552 C CA . HIS B 1 37 ? -9.898 -21.422 3.732 1 98.81 37 HIS B CA 1
ATOM 1553 C C . HIS B 1 37 ? -8.844 -20.312 3.654 1 98.81 37 HIS B C 1
ATOM 1555 O O . HIS B 1 37 ? -7.891 -20.312 4.438 1 98.81 37 HIS B O 1
ATOM 1561 N N . ALA B 1 38 ? -8.969 -19.469 2.66 1 98.88 38 ALA B N 1
ATOM 1562 C CA . ALA B 1 38 ? -8.125 -18.281 2.66 1 98.88 38 ALA B CA 1
ATOM 1563 C C . ALA B 1 38 ? -8.477 -17.344 3.818 1 98.88 38 ALA B C 1
ATOM 1565 O O . ALA B 1 38 ? -9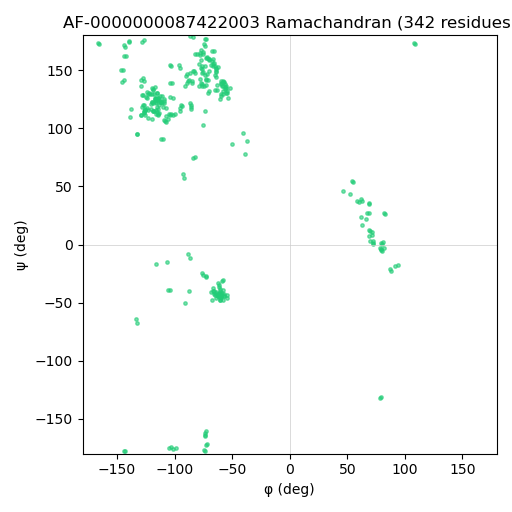.57 -17.453 4.391 1 98.88 38 ALA B O 1
ATOM 1566 N N . SER B 1 39 ? -7.539 -16.484 4.164 1 98.88 39 SER B N 1
ATOM 1567 C CA . SER B 1 39 ? -7.809 -15.547 5.25 1 98.88 39 SER B CA 1
ATOM 1568 C C . SER B 1 39 ? -7.129 -14.203 5.004 1 98.88 39 SER B C 1
ATOM 1570 O O . SER B 1 39 ? -6.023 -14.156 4.461 1 98.88 39 SER B O 1
ATOM 1572 N N . VAL B 1 40 ? -7.82 -13.156 5.312 1 98.81 40 VAL B N 1
ATOM 1573 C CA . VAL B 1 40 ? -7.352 -11.773 5.258 1 98.81 40 VAL B CA 1
ATOM 1574 C C . VAL B 1 40 ? -7.402 -11.156 6.652 1 98.81 40 VAL B C 1
ATOM 1576 O O . VAL B 1 40 ? -8.477 -11.047 7.25 1 98.81 40 VAL B O 1
ATOM 1579 N N . TRP B 1 41 ? -6.285 -10.695 7.137 1 98.69 41 TRP B N 1
ATOM 1580 C CA . TRP B 1 41 ? -6.164 -10.375 8.555 1 98.69 41 TRP B CA 1
ATOM 1581 C C . TRP B 1 41 ? -6.285 -8.875 8.789 1 98.69 41 TRP B C 1
ATOM 1583 O O . TRP B 1 41 ? -6.523 -8.109 7.848 1 98.69 41 TRP B O 1
ATOM 1593 N N . TYR B 1 42 ? -6.105 -8.438 10.008 1 98.06 42 TYR B N 1
ATOM 1594 C CA . TYR B 1 42 ? -6.527 -7.125 10.477 1 98.06 42 TYR B CA 1
ATOM 1595 C C . TYR B 1 42 ? -5.844 -6.016 9.695 1 98.06 42 TYR B C 1
ATOM 1597 O O . TYR B 1 42 ? -4.621 -6.016 9.539 1 98.06 42 TYR B O 1
ATOM 1605 N N . ASN B 1 43 ? -6.66 -5.09 9.109 1 97.88 43 ASN B N 1
ATOM 1606 C CA . ASN B 1 43 ? -6.258 -3.852 8.453 1 97.88 43 ASN B CA 1
ATOM 1607 C C . ASN B 1 43 ? -5.52 -4.125 7.148 1 97.88 43 ASN B C 1
ATOM 1609 O O . ASN B 1 43 ? -4.848 -3.242 6.613 1 97.88 43 ASN B O 1
ATOM 1613 N N . ALA B 1 44 ? -5.57 -5.375 6.656 1 98.75 44 ALA B N 1
ATOM 1614 C CA . ALA B 1 44 ? -5.094 -5.621 5.297 1 98.75 44 ALA B CA 1
ATOM 1615 C C . ALA B 1 44 ? -6.043 -5.016 4.266 1 98.75 44 ALA B C 1
ATOM 1617 O O . ALA B 1 44 ? -7.238 -4.863 4.531 1 98.75 44 ALA B O 1
ATOM 1618 N N . VAL B 1 45 ? -5.473 -4.602 3.123 1 98.81 45 VAL B N 1
ATOM 1619 C CA . VAL B 1 45 ? -6.285 -4.027 2.055 1 98.81 45 VAL B CA 1
ATOM 1620 C C . VAL B 1 45 ? -6.059 -4.805 0.758 1 98.81 45 VAL B C 1
ATOM 1622 O O . VAL B 1 45 ? -4.922 -4.918 0.289 1 98.81 45 VAL B O 1
ATOM 1625 N N . LEU B 1 46 ? -7.051 -5.438 0.208 1 98.88 46 LEU B N 1
ATOM 1626 C CA . LEU B 1 46 ? -7.094 -5.98 -1.146 1 98.88 46 LEU B CA 1
ATOM 1627 C C . LEU B 1 46 ? -8 -5.141 -2.039 1 98.88 46 LEU B C 1
ATOM 1629 O O . LEU B 1 46 ? -9.227 -5.203 -1.919 1 98.88 46 LEU B O 1
ATOM 1633 N N . ARG B 1 47 ? -7.402 -4.379 -2.902 1 98.69 47 ARG B N 1
ATOM 1634 C CA . ARG B 1 47 ? -8.18 -3.449 -3.715 1 98.69 47 ARG B CA 1
ATOM 1635 C C . ARG B 1 47 ? -8.203 -3.889 -5.176 1 98.69 47 ARG B C 1
ATOM 1637 O O . ARG B 1 47 ? -7.336 -3.506 -5.957 1 98.69 47 ARG B O 1
ATOM 1644 N N . GLY B 1 48 ? -9.234 -4.711 -5.543 1 98.12 48 GLY B N 1
ATOM 1645 C CA . GLY B 1 48 ? -9.445 -5.207 -6.895 1 98.12 48 GLY B CA 1
ATOM 1646 C C . GLY B 1 48 ? -10.375 -4.328 -7.707 1 98.12 48 GLY B C 1
ATOM 1647 O O . GLY B 1 48 ? -11.367 -4.812 -8.258 1 98.12 48 GLY B O 1
ATOM 1648 N N . ASP B 1 49 ? -10.148 -3.16 -7.961 1 94.69 49 ASP B N 1
ATOM 1649 C CA . ASP B 1 49 ? -11.039 -2.213 -8.625 1 94.69 49 ASP B CA 1
ATOM 1650 C C . ASP B 1 49 ? -10.82 -2.227 -10.141 1 94.69 49 ASP B C 1
ATOM 1652 O O . ASP B 1 49 ? -11.781 -2.303 -10.906 1 94.69 49 ASP B O 1
ATOM 1656 N N . LEU B 1 50 ? -9.57 -2.119 -10.719 1 94.25 50 LEU B N 1
ATOM 1657 C CA . LEU B 1 50 ? -9.344 -1.932 -12.148 1 94.25 50 LEU B CA 1
ATOM 1658 C C . LEU B 1 50 ? -8.812 -3.211 -12.789 1 94.25 50 LEU B C 1
ATOM 1660 O O . LEU B 1 50 ? -8.805 -3.344 -14.016 1 94.25 50 LEU B O 1
ATOM 1664 N N . GLU B 1 51 ? -8.406 -4.043 -12.156 1 97 51 GLU B N 1
ATOM 1665 C CA . GLU B 1 51 ? -8.008 -5.402 -12.523 1 97 51 GLU B CA 1
ATOM 1666 C C . GLU B 1 51 ? -8.359 -6.395 -11.422 1 97 51 GLU B C 1
ATOM 1668 O O . GLU B 1 51 ? -8.758 -5.996 -10.328 1 97 51 GLU B O 1
ATOM 1673 N N . LYS B 1 52 ? -8.188 -7.77 -11.75 1 98.19 52 LYS B N 1
ATOM 1674 C CA . LYS B 1 52 ? -8.602 -8.828 -10.828 1 98.19 52 LYS B CA 1
ATOM 1675 C C . LYS B 1 52 ? -7.477 -9.172 -9.852 1 98.19 52 LYS B C 1
ATOM 1677 O O . LYS B 1 52 ? -6.301 -9.141 -10.211 1 98.19 52 LYS B O 1
ATOM 1682 N N . ILE B 1 53 ? -7.84 -9.414 -8.594 1 98.88 53 ILE B N 1
ATOM 1683 C CA . ILE B 1 53 ? -6.957 -10.055 -7.621 1 98.88 53 ILE B CA 1
ATOM 1684 C C . ILE B 1 53 ? -7.453 -11.469 -7.328 1 98.88 53 ILE B C 1
ATOM 1686 O O . ILE B 1 53 ? -8.617 -11.664 -6.965 1 98.88 53 ILE B O 1
ATOM 1690 N N . THR B 1 54 ? -6.598 -12.461 -7.492 1 98.94 54 THR B N 1
ATOM 1691 C CA . THR B 1 54 ? -6.934 -13.844 -7.168 1 98.94 54 THR B CA 1
ATOM 1692 C C . THR B 1 54 ? -6.043 -14.367 -6.043 1 98.94 54 THR B C 1
ATOM 1694 O O . THR B 1 54 ? -4.816 -14.273 -6.129 1 98.94 54 THR B O 1
ATOM 1697 N N . ILE B 1 55 ? -6.645 -14.891 -4.977 1 98.88 55 ILE B N 1
ATOM 1698 C CA . ILE B 1 55 ? -5.973 -15.516 -3.844 1 98.88 55 ILE B CA 1
ATOM 1699 C C . ILE B 1 55 ? -6.363 -17 -3.762 1 98.88 55 ILE B C 1
ATOM 1701 O O . ILE B 1 55 ? -7.543 -17.328 -3.619 1 98.88 55 ILE B O 1
ATOM 1705 N N . GLY B 1 56 ? -5.406 -17.859 -3.807 1 98.94 56 GLY B N 1
ATOM 1706 C CA . GLY B 1 56 ? -5.668 -19.281 -3.807 1 98.94 56 GLY B CA 1
ATOM 1707 C C . GLY B 1 56 ? -6.094 -19.812 -2.451 1 98.94 56 GLY B C 1
ATOM 1708 O O . GLY B 1 56 ? -5.988 -19.109 -1.443 1 98.94 56 GLY B O 1
ATOM 1709 N N . ALA B 1 57 ? -6.504 -21.109 -2.439 1 98.88 57 ALA B N 1
ATOM 1710 C CA . ALA B 1 57 ? -6.984 -21.766 -1.232 1 98.88 57 ALA B CA 1
ATOM 1711 C C . ALA B 1 57 ? -5.887 -21.844 -0.172 1 98.88 57 ALA B C 1
ATOM 1713 O O . ALA B 1 57 ? -4.715 -22.062 -0.493 1 98.88 57 ALA B O 1
ATOM 1714 N N . ARG B 1 58 ? -6.234 -21.562 1.108 1 98.81 58 ARG B N 1
ATOM 1715 C CA . ARG B 1 58 ? -5.398 -21.719 2.297 1 98.81 58 ARG B CA 1
ATOM 1716 C C . ARG B 1 58 ? -4.309 -20.656 2.342 1 98.81 58 ARG B C 1
ATOM 1718 O O . ARG B 1 58 ? -3.414 -20.719 3.189 1 98.81 58 ARG B O 1
ATOM 1725 N N . THR B 1 59 ? -4.336 -19.781 1.381 1 98.94 59 THR B N 1
ATOM 1726 C CA . THR B 1 59 ? -3.43 -18.641 1.416 1 98.94 59 THR B CA 1
ATOM 1727 C C . THR B 1 59 ? -3.867 -17.625 2.475 1 98.94 59 THR B C 1
ATOM 1729 O O . THR B 1 59 ? -5.062 -17.375 2.637 1 98.94 59 THR B O 1
ATOM 1732 N N . ASN B 1 60 ? -2.895 -17.094 3.238 1 98.94 60 ASN B N 1
ATOM 1733 C CA . ASN B 1 60 ? -3.197 -16.078 4.254 1 98.94 60 ASN B CA 1
ATOM 1734 C C . ASN B 1 60 ? -2.486 -14.766 3.971 1 98.94 60 ASN B C 1
ATOM 1736 O O . ASN B 1 60 ? -1.312 -14.758 3.6 1 98.94 60 ASN B O 1
ATOM 1740 N N . VAL B 1 61 ? -3.232 -13.656 4.051 1 98.94 61 VAL B N 1
ATOM 1741 C CA . VAL B 1 61 ? -2.748 -12.289 3.926 1 98.94 61 VAL B CA 1
ATOM 1742 C C . VAL B 1 61 ? -2.721 -11.625 5.297 1 98.94 61 VAL B C 1
ATOM 1744 O O . VAL B 1 61 ? -3.766 -11.25 5.84 1 98.94 61 VAL B O 1
ATOM 1747 N N . GLN B 1 62 ? -1.551 -11.414 5.844 1 98.88 62 GLN B N 1
ATOM 1748 C CA . GLN B 1 62 ? -1.447 -11.086 7.262 1 98.88 62 GLN B CA 1
ATOM 1749 C C . GLN B 1 62 ? -1.601 -9.586 7.488 1 98.88 62 GLN B C 1
ATOM 1751 O O . GLN B 1 62 ? -1.777 -8.82 6.535 1 98.88 62 GLN B O 1
ATOM 1756 N N . ASP B 1 63 ? -1.541 -9.133 8.719 1 98.81 63 ASP B N 1
ATOM 1757 C CA . ASP B 1 63 ? -1.991 -7.828 9.203 1 98.81 63 ASP B CA 1
ATOM 1758 C C . ASP B 1 63 ? -1.284 -6.695 8.461 1 98.81 63 ASP B C 1
ATOM 1760 O O . ASP B 1 63 ? -0.058 -6.699 8.336 1 98.81 63 ASP B O 1
ATOM 1764 N N . GLY B 1 64 ? -2.104 -5.73 7.949 1 98.62 64 GLY B N 1
ATOM 1765 C CA . GLY B 1 64 ? -1.564 -4.492 7.418 1 98.62 64 GLY B CA 1
ATOM 1766 C C . GLY B 1 64 ? -1.023 -4.633 6.008 1 98.62 64 GLY B C 1
ATOM 1767 O O . GLY B 1 64 ? -0.538 -3.664 5.422 1 98.62 64 GLY B O 1
ATOM 1768 N N . THR B 1 65 ? -1.111 -5.828 5.445 1 98.88 65 THR B N 1
ATOM 1769 C CA . THR B 1 65 ? -0.632 -6.09 4.094 1 98.88 65 THR B CA 1
ATOM 1770 C C . THR B 1 65 ? -1.542 -5.43 3.059 1 98.88 65 THR B C 1
ATOM 1772 O O . THR B 1 65 ? -2.758 -5.359 3.25 1 98.88 65 THR B O 1
ATOM 1775 N N . VAL B 1 66 ? -0.922 -4.875 1.982 1 98.94 66 VAL B N 1
ATOM 1776 C CA . VAL B 1 66 ? -1.682 -4.289 0.883 1 98.94 66 VAL B CA 1
ATOM 1777 C C . VAL B 1 66 ? -1.435 -5.082 -0.398 1 98.94 66 VAL B C 1
ATOM 1779 O O . VAL B 1 66 ? -0.285 -5.34 -0.763 1 98.94 66 VAL B O 1
ATOM 1782 N N . ILE B 1 67 ? -2.496 -5.562 -1.062 1 98.94 67 ILE B N 1
ATOM 1783 C CA . ILE B 1 67 ? -2.465 -6.207 -2.371 1 98.94 67 ILE B CA 1
ATOM 1784 C C . ILE B 1 67 ? -3.238 -5.363 -3.381 1 98.94 67 ILE B C 1
ATOM 1786 O O . ILE B 1 67 ? -4.406 -5.035 -3.16 1 98.94 67 ILE B O 1
ATOM 1790 N N . HIS B 1 68 ? -2.633 -5.016 -4.434 1 98.81 68 HIS B N 1
ATOM 1791 C CA . HIS B 1 68 ? -3.25 -4.164 -5.445 1 98.81 68 HIS B CA 1
ATOM 1792 C C . HIS B 1 68 ? -2.816 -4.578 -6.848 1 98.81 68 HIS B C 1
ATOM 1794 O O . HIS B 1 68 ? -2.154 -5.602 -7.023 1 98.81 68 HIS B O 1
ATOM 1800 N N . ILE B 1 69 ? -3.25 -3.871 -7.844 1 98.25 69 ILE B N 1
ATOM 1801 C CA . ILE B 1 69 ? -3.104 -4.195 -9.258 1 98.25 69 ILE B CA 1
ATOM 1802 C C . ILE B 1 69 ? -2.477 -3.016 -10 1 98.25 69 ILE B C 1
ATOM 1804 O O . ILE B 1 69 ? -2.178 -1.983 -9.391 1 98.25 69 ILE B O 1
ATOM 1808 N N . GLU B 1 70 ? -2.246 -3.264 -11.266 1 96 70 GLU B N 1
ATOM 1809 C CA . GLU B 1 70 ? -1.914 -2.17 -12.172 1 96 70 GLU B CA 1
ATOM 1810 C C . GLU B 1 70 ? -2.988 -1.996 -13.242 1 96 70 GLU B C 1
ATOM 1812 O O . GLU B 1 70 ? -3.139 -2.848 -14.117 1 96 70 GLU B O 1
ATOM 1817 N N . SER B 1 71 ? -3.586 -0.874 -13.156 1 91.62 71 SER B N 1
ATOM 1818 C CA . SER B 1 71 ? -4.746 -0.612 -14 1 91.62 71 SER B CA 1
ATOM 1819 C C . SER B 1 71 ? -4.426 -0.847 -15.469 1 91.62 71 SER B C 1
ATOM 1821 O O . SER B 1 71 ? -3.455 -0.296 -16 1 91.62 71 SER B O 1
ATOM 1823 N N . GLY B 1 72 ? -5.238 -1.692 -16.109 1 88.69 72 GLY B N 1
ATOM 1824 C CA . GLY B 1 72 ? -5.176 -1.924 -17.547 1 88.69 72 GLY B CA 1
ATOM 1825 C C . GLY B 1 72 ? -3.945 -2.705 -17.969 1 88.69 72 GLY B C 1
ATOM 1826 O O . GLY B 1 72 ? -3.68 -2.855 -19.172 1 88.69 72 GLY B O 1
ATOM 1827 N N . GLN B 1 73 ? -3.197 -3.205 -17.062 1 90.81 73 GLN B N 1
ATOM 1828 C CA . GLN B 1 73 ? -1.948 -3.854 -17.453 1 90.81 73 GLN B CA 1
ATOM 1829 C C . GLN B 1 73 ? -1.791 -5.203 -16.75 1 90.81 73 GLN B C 1
ATOM 1831 O O . GLN B 1 73 ? -1.769 -6.246 -17.406 1 90.81 73 GLN B O 1
ATOM 1836 N N . TYR B 1 74 ? -1.685 -5.07 -15.438 1 93.81 74 TYR B N 1
ATOM 1837 C CA . TYR B 1 74 ? -1.38 -6.312 -14.734 1 93.81 74 TYR B CA 1
ATOM 1838 C C . TYR B 1 74 ? -2.359 -6.547 -13.594 1 93.81 74 TYR B C 1
ATOM 1840 O O . TYR B 1 74 ? -2.547 -5.676 -12.742 1 93.81 74 TYR B O 1
ATOM 1848 N N . ALA B 1 75 ? -2.971 -7.836 -13.586 1 97.88 75 ALA B N 1
ATOM 1849 C CA . ALA B 1 75 ? -3.672 -8.375 -12.43 1 97.88 75 ALA B CA 1
ATOM 1850 C C . ALA B 1 75 ? -2.688 -8.875 -11.375 1 97.88 75 ALA B C 1
ATOM 1852 O O . ALA B 1 75 ? -1.475 -8.867 -11.594 1 97.88 75 ALA B O 1
ATOM 1853 N N . THR B 1 76 ? -3.168 -9.156 -10.172 1 98.88 76 THR B N 1
ATOM 1854 C CA . THR B 1 76 ? -2.373 -9.844 -9.156 1 98.88 76 THR B CA 1
ATOM 1855 C C . THR B 1 76 ? -2.889 -11.266 -8.938 1 98.88 76 THR B C 1
ATOM 1857 O O . THR B 1 76 ? -4.062 -11.461 -8.617 1 98.88 76 THR B O 1
ATOM 1860 N N . ASN B 1 77 ? -2.014 -12.234 -9.148 1 98.88 77 ASN B N 1
ATOM 1861 C CA . ASN B 1 77 ? -2.359 -13.648 -9.008 1 98.88 77 ASN B CA 1
ATOM 1862 C C . ASN B 1 77 ? -1.491 -14.336 -7.961 1 98.88 77 ASN B C 1
ATOM 1864 O O . ASN B 1 77 ? -0.28 -14.469 -8.141 1 98.88 77 ASN B O 1
ATOM 1868 N N . ILE B 1 78 ? -2.102 -14.82 -6.887 1 98.94 78 ILE B N 1
ATOM 1869 C CA . ILE B 1 78 ? -1.384 -15.5 -5.812 1 98.94 78 ILE B CA 1
ATOM 1870 C C . ILE B 1 78 ? -1.903 -16.922 -5.664 1 98.94 78 ILE B C 1
ATOM 1872 O O . ILE B 1 78 ? -3.111 -17.156 -5.551 1 98.94 78 ILE B O 1
ATOM 1876 N N . GLY B 1 79 ? -1.04 -17.859 -5.645 1 98.94 79 GLY B N 1
ATOM 1877 C CA . GLY B 1 79 ? -1.373 -19.281 -5.656 1 98.94 79 GLY B CA 1
ATOM 1878 C C . GLY B 1 79 ? -1.92 -19.781 -4.332 1 98.94 79 GLY B C 1
ATOM 1879 O O . GLY B 1 79 ? -2.369 -18.984 -3.504 1 98.94 79 GLY B O 1
ATOM 1880 N N . GLU B 1 80 ? -1.929 -21.156 -4.141 1 98.94 80 GLU B N 1
ATOM 1881 C CA . GLU B 1 80 ? -2.469 -21.828 -2.963 1 98.94 80 GLU B CA 1
ATOM 1882 C C . GLU B 1 80 ? -1.397 -22.016 -1.891 1 98.94 80 GLU B C 1
ATOM 1884 O O . GLU B 1 80 ? -0.228 -22.234 -2.205 1 98.94 80 GLU B O 1
ATOM 1889 N N . GLY B 1 81 ? -1.855 -21.906 -0.688 1 98.88 81 GLY B N 1
ATOM 1890 C CA . GLY B 1 81 ? -0.968 -22.219 0.422 1 98.88 81 GLY B CA 1
ATOM 1891 C C . GLY B 1 81 ? 0.156 -21.203 0.583 1 98.88 81 GLY B C 1
ATOM 1892 O O . GLY B 1 81 ? 1.265 -21.562 0.985 1 98.88 81 GLY B O 1
ATOM 1893 N N . VAL B 1 82 ? -0.053 -20.047 0.176 1 98.94 82 VAL B N 1
ATOM 1894 C CA . VAL B 1 82 ? 0.947 -19 0.312 1 98.94 82 VAL B CA 1
ATOM 1895 C C . VAL B 1 82 ? 0.767 -18.281 1.65 1 98.94 82 VAL B C 1
ATOM 1897 O O . VAL B 1 82 ? 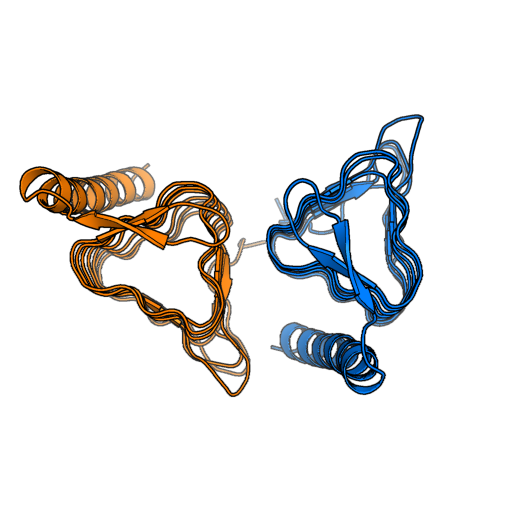-0.361 -18.031 2.078 1 98.94 82 VAL B O 1
ATOM 1900 N N . THR B 1 83 ? 1.833 -17.953 2.344 1 98.94 83 THR B N 1
ATOM 1901 C CA . THR B 1 83 ? 1.848 -17.109 3.529 1 98.94 83 THR B CA 1
ATOM 1902 C C . THR B 1 83 ? 2.447 -15.742 3.211 1 98.94 83 THR B C 1
ATOM 1904 O O . THR B 1 83 ? 3.641 -15.641 2.918 1 98.94 83 THR B O 1
ATOM 1907 N N . ILE B 1 84 ? 1.629 -14.773 3.238 1 98.94 84 ILE B N 1
ATOM 1908 C CA . ILE B 1 84 ? 2.094 -13.406 2.996 1 98.94 84 ILE B CA 1
ATOM 1909 C C . ILE B 1 84 ? 2.262 -12.68 4.324 1 98.94 84 ILE B C 1
ATOM 1911 O O . ILE B 1 84 ? 1.275 -12.312 4.973 1 98.94 84 ILE B O 1
ATOM 1915 N N . GLY B 1 85 ? 3.463 -12.375 4.672 1 98.69 85 GLY B N 1
ATOM 1916 C CA . GLY B 1 85 ? 3.812 -11.867 5.988 1 98.69 85 GLY B CA 1
ATOM 1917 C C . GLY B 1 85 ? 3.262 -10.477 6.258 1 98.69 85 GLY B C 1
ATOM 1918 O O . GLY B 1 85 ? 2.832 -9.781 5.336 1 98.69 85 GLY B O 1
ATOM 1919 N N . HIS B 1 86 ? 3.316 -10.094 7.578 1 98.88 86 HIS B N 1
ATOM 1920 C CA . HIS B 1 86 ? 2.779 -8.82 8.047 1 98.88 86 HIS B CA 1
ATOM 1921 C C . HIS B 1 86 ? 3.377 -7.648 7.27 1 98.88 86 HIS B C 1
ATOM 1923 O O . HIS B 1 86 ? 4.578 -7.629 6.996 1 98.88 86 HIS B O 1
ATOM 1929 N N . LYS B 1 87 ? 2.48 -6.73 6.816 1 98.75 87 LYS B N 1
ATOM 1930 C CA . LYS B 1 87 ? 2.869 -5.441 6.25 1 98.75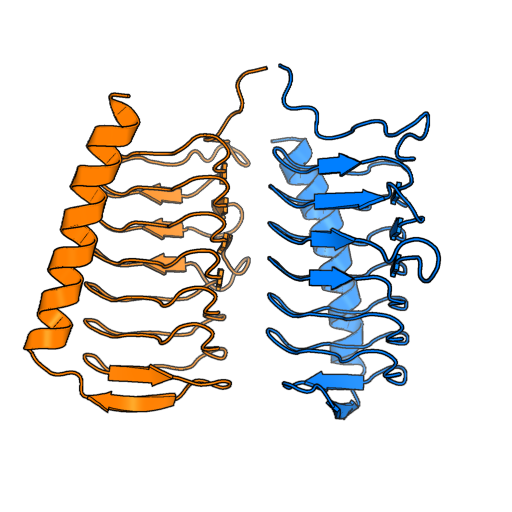 87 LYS B CA 1
A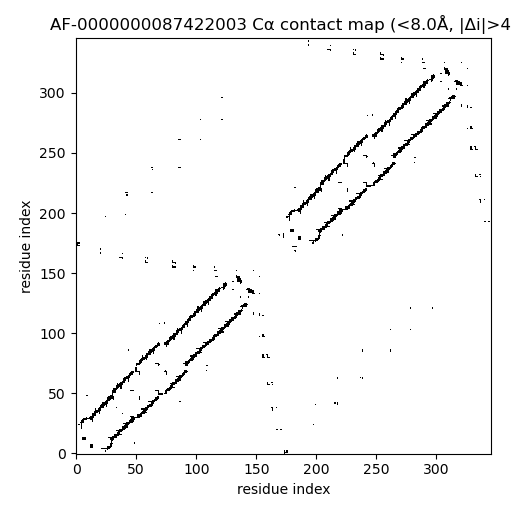TOM 1931 C C . LYS B 1 87 ? 3.623 -5.625 4.938 1 98.75 87 LYS B C 1
ATOM 1933 O O . LYS B 1 87 ? 4.434 -4.777 4.559 1 98.75 87 LYS B O 1
ATOM 1938 N N . ALA B 1 88 ? 3.439 -6.781 4.258 1 98.88 88 ALA B N 1
ATOM 1939 C CA . ALA B 1 88 ? 3.955 -6.918 2.896 1 98.88 88 ALA B CA 1
ATOM 1940 C C . ALA B 1 88 ? 3.162 -6.051 1.921 1 98.88 88 ALA B C 1
ATOM 1942 O O . ALA B 1 88 ? 2.086 -5.555 2.258 1 98.88 88 ALA B O 1
ATOM 1943 N N . LEU B 1 89 ? 3.764 -5.762 0.798 1 98.88 89 LEU B N 1
ATOM 1944 C CA . LEU B 1 89 ? 3.131 -5.074 -0.323 1 98.88 89 LEU B CA 1
ATOM 1945 C C . LEU B 1 89 ? 3.275 -5.883 -1.608 1 98.88 89 LEU B C 1
ATOM 1947 O O . LEU B 1 89 ? 4.391 -6.125 -2.07 1 98.88 89 LEU B O 1
ATOM 1951 N N . VAL B 1 90 ? 2.166 -6.336 -2.158 1 98.94 90 VAL B N 1
ATOM 1952 C CA . VAL B 1 90 ? 2.133 -7.16 -3.363 1 98.94 90 VAL B CA 1
ATOM 1953 C C . VAL B 1 90 ? 1.354 -6.438 -4.461 1 98.94 90 VAL B C 1
ATOM 1955 O O . VAL B 1 90 ? 0.153 -6.195 -4.32 1 98.94 90 VAL B O 1
ATOM 1958 N N . HIS B 1 91 ? 2.059 -6.09 -5.504 1 98.81 91 HIS B N 1
ATOM 1959 C CA . HIS B 1 91 ? 1.453 -5.203 -6.492 1 98.81 91 HIS B CA 1
ATOM 1960 C C . HIS B 1 91 ? 1.59 -5.77 -7.898 1 98.81 91 HIS B C 1
ATOM 1962 O O . HIS B 1 91 ? 2.697 -5.855 -8.438 1 98.81 91 HIS B O 1
ATOM 1968 N N . ALA B 1 92 ? 0.511 -6.188 -8.547 1 98.69 92 ALA B N 1
ATOM 1969 C CA . ALA B 1 92 ? 0.395 -6.523 -9.969 1 98.69 92 ALA B CA 1
ATOM 1970 C C . ALA B 1 92 ? 1.435 -7.566 -10.367 1 98.69 92 ALA B C 1
ATOM 1972 O O . ALA B 1 92 ? 2.174 -7.375 -11.336 1 98.69 92 ALA B O 1
ATOM 1973 N N . CYS B 1 93 ? 1.442 -8.656 -9.641 1 98.81 93 CYS B N 1
ATOM 1974 C CA . CYS B 1 93 ? 2.441 -9.695 -9.867 1 98.81 93 CYS B CA 1
ATOM 1975 C C . CYS B 1 93 ? 1.818 -11.086 -9.75 1 98.81 93 CYS B C 1
ATOM 1977 O O . CYS B 1 93 ? 0.617 -11.211 -9.516 1 98.81 93 CYS B O 1
ATOM 1979 N N . THR B 1 94 ? 2.676 -12.109 -10.062 1 98.94 94 THR B N 1
ATOM 1980 C CA . THR B 1 94 ? 2.258 -13.5 -9.953 1 98.94 94 THR B CA 1
ATOM 1981 C C . THR B 1 94 ? 3.137 -14.25 -8.953 1 98.94 94 THR B C 1
ATOM 1983 O O . THR B 1 94 ? 4.363 -14.234 -9.062 1 98.94 94 THR B O 1
ATOM 1986 N N . ILE B 1 95 ? 2.533 -14.82 -7.953 1 98.94 95 ILE B N 1
ATOM 1987 C CA . ILE B 1 95 ? 3.209 -15.656 -6.965 1 98.94 95 ILE B CA 1
ATOM 1988 C C . ILE B 1 95 ? 2.664 -17.078 -7.031 1 98.94 95 ILE B C 1
ATOM 1990 O O . ILE B 1 95 ? 1.454 -17.297 -6.918 1 98.94 95 ILE B O 1
ATOM 1994 N N . GLY B 1 96 ? 3.533 -18.031 -7.223 1 98.94 96 GLY B N 1
ATOM 1995 C CA . GLY B 1 96 ? 3.139 -19.438 -7.312 1 98.94 96 GLY B CA 1
ATOM 1996 C C . GLY B 1 96 ? 2.713 -20.016 -5.98 1 98.94 96 GLY B C 1
ATOM 1997 O O . GLY B 1 96 ? 2.568 -19.297 -4.996 1 98.94 96 GLY B O 1
ATOM 1998 N N . ASP B 1 97 ? 2.498 -21.422 -5.98 1 98.94 97 ASP B N 1
ATOM 1999 C CA . ASP B 1 97 ? 1.989 -22.125 -4.809 1 98.94 97 ASP B CA 1
ATOM 2000 C C . ASP B 1 97 ? 3.078 -22.297 -3.754 1 98.94 97 ASP B C 1
ATOM 2002 O O . ASP B 1 97 ? 4.266 -22.359 -4.082 1 98.94 97 ASP B O 1
ATOM 2006 N N . ASN B 1 98 ? 2.637 -22.281 -2.514 1 98.88 98 ASN B N 1
ATOM 2007 C CA . ASN B 1 98 ? 3.455 -22.688 -1.378 1 98.88 98 ASN B CA 1
ATOM 2008 C C . ASN B 1 98 ? 4.684 -21.797 -1.219 1 98.88 98 ASN B C 1
ATOM 2010 O O . ASN B 1 98 ? 5.789 -22.297 -1.001 1 98.88 98 ASN B O 1
ATOM 2014 N N . CYS B 1 99 ? 4.496 -20.578 -1.441 1 98.94 99 CYS B N 1
ATOM 2015 C CA . CYS B 1 99 ? 5.543 -19.594 -1.186 1 98.94 99 CYS B CA 1
ATOM 2016 C C . CYS B 1 99 ? 5.363 -18.953 0.184 1 98.94 99 CYS B C 1
ATOM 2018 O O . CYS B 1 99 ? 4.262 -18.953 0.738 1 98.94 99 CYS B O 1
ATOM 2020 N N . LEU B 1 100 ? 6.441 -18.484 0.747 1 98.94 100 LEU B N 1
ATOM 2021 C CA . LEU B 1 100 ? 6.441 -17.625 1.928 1 98.94 100 LEU B CA 1
ATOM 2022 C C . LEU B 1 100 ? 7.02 -16.25 1.604 1 98.94 100 LEU B C 1
ATOM 2024 O O . LEU B 1 100 ? 8.195 -16.141 1.259 1 98.94 100 LEU B O 1
ATOM 2028 N N . ILE B 1 101 ? 6.172 -15.297 1.655 1 98.94 101 ILE B N 1
ATOM 2029 C CA . ILE B 1 101 ? 6.547 -13.914 1.382 1 98.94 101 ILE B CA 1
ATOM 2030 C C . ILE B 1 101 ? 6.852 -13.195 2.693 1 98.94 101 ILE B C 1
ATOM 2032 O O . ILE B 1 101 ? 5.953 -12.969 3.508 1 98.94 101 ILE B O 1
ATOM 2036 N N . GLY B 1 102 ? 8.031 -12.766 2.834 1 98.75 102 GLY B N 1
ATOM 2037 C CA . GLY B 1 102 ? 8.523 -12.234 4.098 1 98.75 102 GLY B CA 1
ATOM 2038 C C . GLY B 1 102 ? 7.879 -10.922 4.484 1 98.75 102 GLY B C 1
ATOM 2039 O O . GLY B 1 102 ? 7.402 -10.18 3.621 1 98.75 102 GLY B O 1
ATOM 2040 N N . MET B 1 103 ? 7.871 -10.68 5.84 1 98.62 103 MET B N 1
ATOM 2041 C CA . MET B 1 103 ? 7.281 -9.469 6.398 1 98.62 103 MET B CA 1
ATOM 2042 C C . MET B 1 103 ? 7.906 -8.219 5.781 1 98.62 103 MET B C 1
ATOM 2044 O O . MET B 1 103 ? 9.117 -8.172 5.566 1 98.62 103 MET B O 1
ATOM 2048 N N . GLY B 1 104 ? 7.023 -7.309 5.453 1 98.5 104 GLY B N 1
ATOM 2049 C CA . GLY B 1 104 ? 7.5 -6.016 4.988 1 98.5 104 GLY B CA 1
ATOM 2050 C C . GLY B 1 104 ? 8.094 -6.062 3.594 1 98.5 104 GLY B C 1
ATOM 2051 O O . GLY B 1 104 ? 8.578 -5.051 3.086 1 98.5 104 GLY B O 1
ATOM 2052 N N . SER B 1 105 ? 8.117 -7.215 2.943 1 98.69 105 SER B N 1
ATOM 2053 C CA . SER B 1 105 ? 8.664 -7.281 1.593 1 98.69 105 SER B CA 1
ATOM 2054 C C . SER B 1 105 ? 7.758 -6.574 0.592 1 98.69 105 SER B C 1
ATOM 2056 O O . SER B 1 105 ? 6.594 -6.301 0.888 1 98.69 105 SER B O 1
ATOM 2058 N N . ILE B 1 106 ? 8.328 -6.188 -0.575 1 98.81 106 ILE B N 1
ATOM 2059 C CA . ILE B 1 106 ? 7.621 -5.492 -1.647 1 98.81 106 ILE B CA 1
ATOM 2060 C C . ILE B 1 106 ? 7.816 -6.242 -2.965 1 98.81 106 ILE B C 1
ATOM 2062 O O . ILE B 1 106 ? 8.953 -6.457 -3.4 1 98.81 106 ILE B O 1
ATOM 2066 N N . ILE B 1 107 ? 6.75 -6.688 -3.574 1 98.88 107 ILE B N 1
ATOM 2067 C CA . ILE B 1 107 ? 6.781 -7.328 -4.887 1 98.88 107 ILE B CA 1
ATOM 2068 C C . ILE B 1 107 ? 6.09 -6.438 -5.914 1 98.88 107 ILE B C 1
ATOM 2070 O O . ILE B 1 107 ? 4.891 -6.172 -5.805 1 98.88 107 ILE B O 1
ATOM 2074 N N . LEU B 1 108 ? 6.844 -6.062 -7.004 1 98.62 108 LEU B N 1
ATOM 2075 C CA . LEU B 1 108 ? 6.379 -5 -7.887 1 98.62 108 LEU B CA 1
ATOM 2076 C C . LEU B 1 108 ? 5.855 -5.578 -9.195 1 98.62 108 LEU B C 1
ATOM 2078 O O . LEU B 1 108 ? 5.828 -6.797 -9.383 1 98.62 108 LEU B O 1
ATOM 2082 N N . ASP B 1 109 ? 5.512 -4.73 -10.094 1 98.44 109 ASP B N 1
ATOM 2083 C CA . ASP B 1 109 ? 4.695 -5.02 -11.273 1 98.44 109 ASP B CA 1
ATOM 2084 C C . ASP B 1 109 ? 5.395 -6.016 -12.195 1 98.44 109 ASP B C 1
ATOM 2086 O O . ASP B 1 109 ? 6.57 -5.848 -12.516 1 98.44 109 ASP B O 1
ATOM 2090 N N . GLY B 1 110 ? 4.605 -7.004 -12.594 1 98.56 110 GLY B N 1
ATOM 2091 C CA . GLY B 1 110 ? 5.082 -7.918 -13.617 1 98.56 110 GLY B CA 1
ATOM 2092 C C . GLY B 1 110 ? 6.031 -8.977 -13.086 1 98.56 110 GLY B C 1
ATOM 2093 O O . GLY B 1 110 ? 6.453 -9.867 -13.82 1 98.56 110 GLY B O 1
ATOM 2094 N N . ALA B 1 111 ? 6.391 -8.898 -11.828 1 98.75 111 ALA B N 1
ATOM 2095 C CA . ALA B 1 111 ? 7.254 -9.914 -11.242 1 98.75 111 ALA B CA 1
ATOM 2096 C C . ALA B 1 111 ? 6.562 -11.273 -11.203 1 98.75 111 ALA B C 1
ATOM 2098 O O . ALA B 1 111 ? 5.34 -11.352 -11.047 1 98.75 111 ALA B O 1
ATOM 2099 N N . VAL B 1 112 ? 7.352 -12.312 -11.383 1 98.94 112 VAL B N 1
ATOM 2100 C CA . VAL B 1 112 ? 6.859 -13.688 -11.297 1 98.94 112 VAL B CA 1
ATOM 2101 C C . VAL B 1 112 ? 7.715 -14.484 -10.312 1 98.94 112 VAL B C 1
ATOM 2103 O O . VAL B 1 112 ? 8.914 -14.656 -10.523 1 98.94 112 VAL B O 1
ATOM 2106 N N . ILE B 1 113 ? 7.184 -14.898 -9.227 1 98.94 113 ILE B N 1
ATOM 2107 C CA . ILE B 1 113 ? 7.805 -15.797 -8.25 1 98.94 113 ILE B CA 1
ATOM 2108 C C . ILE B 1 113 ? 7.215 -17.203 -8.391 1 98.94 113 ILE B C 1
ATOM 2110 O O . ILE B 1 113 ? 6.039 -17.406 -8.086 1 98.94 113 ILE B O 1
ATOM 2114 N N . GLU B 1 114 ? 7.984 -18.141 -8.844 1 98.94 114 GLU B N 1
ATOM 2115 C CA . GLU B 1 114 ? 7.48 -19.5 -9.055 1 98.94 114 GLU B CA 1
ATOM 2116 C C . GLU B 1 114 ? 7.273 -20.219 -7.73 1 98.94 114 GLU B C 1
ATOM 2118 O O . GLU B 1 114 ? 7.484 -19.641 -6.664 1 98.94 114 GLU B O 1
ATOM 2123 N N . ASP B 1 115 ? 6.852 -21.516 -7.816 1 98.88 115 ASP B N 1
ATOM 2124 C CA . ASP B 1 115 ? 6.402 -22.266 -6.648 1 98.88 115 ASP B CA 1
ATOM 2125 C C . ASP B 1 115 ? 7.535 -22.453 -5.645 1 98.88 115 ASP B C 1
ATOM 2127 O O . ASP B 1 115 ? 8.711 -22.484 -6.023 1 98.88 115 ASP B O 1
ATOM 2131 N N . ASN B 1 116 ? 7.164 -22.5 -4.352 1 98.88 116 ASN B N 1
ATOM 2132 C CA . ASN B 1 116 ? 8.055 -22.984 -3.297 1 98.88 116 ASN B CA 1
ATOM 2133 C C . ASN B 1 116 ? 9.219 -22.031 -3.061 1 98.88 116 ASN B C 1
ATOM 2135 O O . ASN B 1 116 ? 10.344 -22.453 -2.812 1 98.88 116 ASN B O 1
ATOM 2139 N N . CYS B 1 117 ? 8.953 -20.75 -3.195 1 98.94 117 CYS B N 1
ATOM 2140 C CA . CYS B 1 117 ? 10 -19.766 -2.967 1 98.94 117 CYS B CA 1
ATOM 2141 C C . CYS B 1 117 ? 9.828 -19.094 -1.608 1 98.94 117 CYS B C 1
ATOM 2143 O O . CYS B 1 117 ? 8.727 -19.062 -1.062 1 98.94 117 CYS B O 1
ATOM 2145 N N . LEU B 1 118 ? 10.898 -18.641 -1.097 1 98.94 118 LEU B N 1
ATOM 2146 C CA . LEU B 1 118 ? 10.938 -17.766 0.06 1 98.94 118 LEU B CA 1
ATOM 2147 C C . LEU B 1 118 ? 11.469 -16.391 -0.329 1 98.94 118 LEU B C 1
ATOM 2149 O O . LEU B 1 118 ? 12.594 -16.266 -0.816 1 98.94 118 LEU B O 1
ATOM 2153 N N . VAL B 1 119 ? 10.664 -15.406 -0.2 1 98.94 119 VAL B N 1
ATOM 2154 C CA . VAL B 1 119 ? 11.133 -14.031 -0.277 1 98.94 119 VAL B CA 1
ATOM 2155 C C . VAL B 1 119 ? 11.445 -13.508 1.125 1 98.94 119 VAL B C 1
ATOM 2157 O O . VAL B 1 119 ? 10.555 -13.445 1.979 1 98.94 119 VAL B O 1
ATOM 2160 N N . ALA B 1 120 ? 12.633 -13.148 1.34 1 98.75 120 ALA B N 1
ATOM 2161 C CA . ALA B 1 120 ? 13.062 -12.727 2.672 1 98.75 120 ALA B CA 1
ATOM 2162 C C . ALA B 1 120 ? 12.359 -11.438 3.09 1 98.75 120 ALA B C 1
ATOM 2164 O O . ALA B 1 120 ? 11.953 -10.641 2.24 1 98.75 120 ALA B O 1
ATOM 2165 N N . ALA B 1 121 ? 12.273 -11.242 4.441 1 98.5 121 ALA B N 1
ATOM 2166 C CA . ALA B 1 121 ? 11.672 -10.031 4.988 1 98.5 121 ALA B CA 1
ATOM 2167 C C . ALA B 1 121 ? 12.375 -8.781 4.453 1 98.5 121 ALA B C 1
ATOM 2169 O O . ALA B 1 121 ? 13.602 -8.75 4.348 1 98.5 121 ALA B O 1
ATOM 2170 N N . GLY B 1 122 ? 11.539 -7.855 4.059 1 98.19 122 GLY B N 1
ATOM 2171 C CA . GLY B 1 122 ? 12.062 -6.559 3.66 1 98.19 122 GLY B CA 1
ATOM 2172 C C . GLY B 1 122 ? 12.609 -6.547 2.244 1 98.19 122 GLY B C 1
ATOM 2173 O O . GLY B 1 122 ? 13.023 -5.5 1.744 1 98.19 122 GLY B O 1
ATOM 2174 N N . ALA B 1 123 ? 12.664 -7.691 1.579 1 98.44 123 ALA B N 1
ATOM 2175 C CA . ALA B 1 123 ? 13.188 -7.738 0.216 1 98.44 123 ALA B CA 1
ATOM 2176 C C . ALA B 1 123 ? 12.312 -6.93 -0.736 1 98.44 123 ALA B C 1
ATOM 2178 O O . ALA B 1 123 ? 11.102 -6.793 -0.516 1 98.44 123 ALA B O 1
ATOM 2179 N N . VAL B 1 124 ? 12.945 -6.379 -1.817 1 98.5 124 VAL B N 1
ATOM 2180 C CA . VAL B 1 124 ? 12.219 -5.656 -2.855 1 98.5 124 VAL B CA 1
ATOM 2181 C C . VAL B 1 124 ? 12.422 -6.348 -4.203 1 98.5 124 VAL B C 1
ATOM 2183 O O . VAL B 1 124 ? 13.508 -6.281 -4.781 1 98.5 124 VAL B O 1
ATOM 2186 N N . VAL B 1 125 ? 11.375 -6.992 -4.676 1 98.69 125 VAL B N 1
ATOM 2187 C CA . VAL B 1 125 ? 11.383 -7.594 -6.004 1 98.69 125 VAL B CA 1
ATOM 2188 C C . VAL B 1 125 ? 10.984 -6.551 -7.047 1 98.69 125 VAL B C 1
ATOM 2190 O O . VAL B 1 125 ? 9.836 -6.121 -7.094 1 98.69 125 VAL B O 1
ATOM 2193 N N . THR B 1 126 ? 11.891 -6.242 -7.934 1 97.69 126 THR B N 1
ATOM 2194 C CA . THR B 1 126 ? 11.695 -5.145 -8.875 1 97.69 126 THR B CA 1
ATOM 2195 C C . THR B 1 126 ? 10.82 -5.586 -10.039 1 97.69 126 THR B C 1
ATOM 2197 O O . THR B 1 126 ? 10.594 -6.781 -10.234 1 97.69 126 THR B O 1
ATOM 2200 N N . PRO B 1 127 ? 10.32 -4.59 -10.766 1 97.88 127 PRO B N 1
ATOM 2201 C CA . PRO B 1 127 ? 9.359 -4.914 -11.82 1 97.88 127 PRO B CA 1
ATOM 2202 C C . PRO B 1 127 ? 9.922 -5.879 -12.867 1 97.88 127 PRO B C 1
ATOM 2204 O O . PRO B 1 127 ? 11.086 -5.746 -13.266 1 97.88 127 PRO B O 1
ATOM 2207 N N . GLY B 1 128 ? 9.117 -6.828 -13.234 1 98.31 128 GLY B N 1
ATOM 2208 C CA . GLY B 1 128 ? 9.406 -7.68 -14.375 1 98.31 128 GLY B CA 1
ATOM 2209 C C . GLY B 1 128 ? 10.367 -8.805 -14.055 1 98.31 128 GLY B C 1
ATOM 2210 O O . GLY B 1 128 ? 10.695 -9.617 -14.922 1 98.31 128 GLY B O 1
ATOM 2211 N N . LYS B 1 129 ? 10.805 -8.953 -12.836 1 98.38 129 LYS B N 1
ATOM 2212 C CA . LYS B 1 129 ? 11.742 -10 -12.461 1 98.38 129 LYS B CA 1
ATOM 2213 C C . LYS B 1 129 ? 11.031 -11.344 -12.32 1 98.38 129 LYS B C 1
ATOM 2215 O O . LYS B 1 129 ? 9.914 -11.414 -11.805 1 98.38 129 LYS B O 1
ATOM 2220 N N . THR B 1 130 ? 11.758 -12.359 -12.766 1 98.69 130 THR B N 1
ATOM 2221 C CA . THR B 1 130 ? 11.258 -13.727 -12.602 1 98.69 130 THR B CA 1
ATOM 2222 C C . THR B 1 130 ? 12.227 -14.555 -11.758 1 98.69 130 THR B C 1
ATOM 2224 O O . THR B 1 130 ? 13.438 -14.516 -11.977 1 98.69 130 THR B O 1
ATOM 2227 N N . PHE B 1 131 ? 11.703 -15.297 -10.805 1 98.88 131 PHE B N 1
ATOM 2228 C CA . PHE B 1 131 ? 12.508 -16.141 -9.93 1 98.88 131 PHE B CA 1
ATOM 2229 C C . PHE B 1 131 ? 12.07 -17.594 -10.023 1 98.88 131 PHE B C 1
ATOM 2231 O O . PHE B 1 131 ? 10.883 -17.891 -9.875 1 98.88 131 PHE B O 1
ATOM 2238 N N . PRO B 1 132 ? 13.031 -18.516 -10.219 1 98.69 132 PRO B N 1
ATOM 2239 C CA . PRO B 1 132 ? 12.672 -19.922 -10.398 1 98.69 132 PRO B CA 1
ATOM 2240 C C . PRO B 1 132 ? 12.211 -20.594 -9.102 1 98.69 132 PRO B C 1
ATOM 2242 O O . PRO B 1 132 ? 12.555 -20.125 -8.008 1 98.69 132 PRO B O 1
ATOM 2245 N N . ALA B 1 133 ? 11.492 -21.719 -9.305 1 98.81 133 ALA B N 1
ATOM 2246 C CA . ALA B 1 133 ? 10.93 -22.453 -8.172 1 98.81 133 ALA B CA 1
ATOM 2247 C C . ALA B 1 133 ? 12.023 -22.891 -7.199 1 98.81 133 ALA B C 1
ATOM 2249 O O . ALA B 1 133 ? 13.133 -23.234 -7.613 1 98.81 133 ALA B O 1
ATOM 2250 N N . GLY B 1 134 ? 11.711 -22.781 -5.938 1 98.81 134 GLY B N 1
ATOM 2251 C CA . GLY B 1 134 ? 12.594 -23.297 -4.902 1 98.81 134 GLY B CA 1
ATOM 2252 C C . GLY B 1 134 ? 13.711 -22.344 -4.543 1 98.81 134 GLY B C 1
ATOM 2253 O O . GLY B 1 134 ? 14.781 -22.766 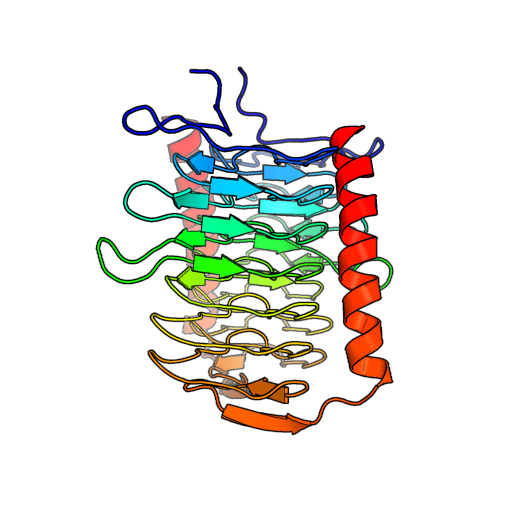-4.094 1 98.81 134 GLY B O 1
ATOM 2254 N N . SER B 1 135 ? 13.531 -21.062 -4.734 1 98.81 135 SER B N 1
ATOM 2255 C CA . SER B 1 135 ? 14.586 -20.078 -4.531 1 98.81 135 SER B CA 1
ATOM 2256 C C . SER B 1 135 ? 14.414 -19.344 -3.203 1 98.81 135 SER B C 1
ATOM 2258 O O . SER B 1 135 ? 13.297 -19.031 -2.805 1 98.81 135 SER B O 1
ATOM 2260 N N . LEU B 1 136 ? 15.492 -19.141 -2.561 1 98.88 136 LEU B N 1
ATOM 2261 C CA . LEU B 1 136 ? 15.562 -18.094 -1.554 1 98.88 136 LEU B CA 1
ATOM 2262 C C . LEU B 1 136 ? 15.906 -16.75 -2.191 1 98.88 136 LEU B C 1
ATOM 2264 O O . LEU B 1 136 ? 16.969 -16.609 -2.807 1 98.88 136 LEU B O 1
ATOM 2268 N N . ILE B 1 137 ? 15.047 -15.805 -2.035 1 98.88 137 ILE B N 1
ATOM 2269 C CA . ILE B 1 137 ? 15.156 -14.5 -2.68 1 98.88 137 ILE B CA 1
ATOM 2270 C C . ILE B 1 137 ? 15.359 -13.422 -1.621 1 98.88 137 ILE B C 1
ATOM 2272 O O . ILE B 1 137 ? 14.555 -13.281 -0.699 1 98.88 137 ILE B O 1
ATOM 2276 N N . MET B 1 138 ? 16.391 -12.617 -1.733 1 98.62 138 MET B N 1
ATOM 2277 C CA . MET B 1 138 ? 16.703 -11.656 -0.679 1 98.62 138 MET B CA 1
ATOM 2278 C C . MET B 1 138 ? 17.297 -10.383 -1.266 1 98.62 138 MET B C 1
ATOM 2280 O O . MET B 1 138 ? 17.844 -10.398 -2.369 1 98.62 138 MET B O 1
ATOM 2284 N N . GLY B 1 139 ? 17.031 -9.32 -0.541 1 97.5 139 GLY B N 1
ATOM 2285 C CA . GLY B 1 139 ? 17.781 -8.109 -0.844 1 97.5 139 GLY B CA 1
ATOM 2286 C C . GLY B 1 139 ? 16.953 -7.043 -1.525 1 97.5 139 GLY B C 1
ATOM 2287 O O . GLY B 1 139 ? 15.766 -7.254 -1.796 1 97.5 139 GLY B O 1
ATOM 2288 N N . THR B 1 140 ? 17.562 -5.766 -1.736 1 96 140 THR B N 1
ATOM 2289 C CA . THR B 1 140 ? 17.016 -4.605 -2.424 1 96 140 THR B CA 1
ATOM 2290 C C . THR B 1 140 ? 18.031 -4.016 -3.398 1 96 140 THR B C 1
ATOM 2292 O O . THR B 1 140 ? 18.938 -3.303 -2.99 1 96 140 THR B O 1
ATOM 2295 N N . PRO B 1 141 ? 17.969 -4.379 -4.598 1 96.25 141 PRO B N 1
ATOM 2296 C CA . PRO B 1 141 ? 16.969 -5.238 -5.242 1 96.25 141 PRO B CA 1
ATOM 2297 C C . PRO B 1 141 ? 17.156 -6.715 -4.914 1 96.25 141 PRO B C 1
ATOM 2299 O O . PRO B 1 141 ? 18.281 -7.152 -4.652 1 96.25 141 PRO B O 1
ATOM 2302 N N . ALA B 1 142 ? 16.078 -7.379 -4.926 1 98.19 142 ALA B N 1
ATOM 2303 C CA . ALA B 1 142 ? 16.094 -8.781 -4.527 1 98.19 142 ALA B CA 1
ATOM 2304 C C . ALA B 1 142 ? 16.781 -9.648 -5.582 1 98.19 142 ALA B C 1
ATOM 2306 O O . ALA B 1 142 ? 16.641 -9.398 -6.781 1 98.19 142 ALA B O 1
ATOM 2307 N N . LYS B 1 143 ? 17.469 -10.711 -5.109 1 98.44 143 LYS B N 1
ATOM 2308 C CA . LYS B 1 143 ? 18.109 -11.711 -5.953 1 98.44 143 LYS B CA 1
ATOM 2309 C C . LYS B 1 143 ? 18.016 -13.102 -5.332 1 98.44 143 LYS B C 1
ATOM 2311 O O . LYS B 1 143 ? 17.719 -13.234 -4.141 1 98.44 143 LYS B O 1
ATOM 2316 N N . VAL B 1 144 ? 18.25 -14.109 -6.246 1 98.69 144 VAL B N 1
ATOM 2317 C CA . VAL B 1 144 ? 18.375 -15.469 -5.723 1 98.69 144 VAL B CA 1
ATOM 2318 C C . VAL B 1 144 ? 19.688 -15.617 -4.965 1 98.69 144 VAL B C 1
ATOM 2320 O O . VAL B 1 144 ? 20.75 -15.281 -5.488 1 98.69 144 VAL B O 1
ATOM 2323 N N . VAL B 1 145 ? 19.547 -16.156 -3.756 1 98.5 145 VAL B N 1
ATOM 2324 C CA . VAL B 1 145 ? 20.75 -16.344 -2.963 1 98.5 145 VAL B CA 1
ATOM 2325 C C . VAL B 1 145 ? 21.156 -17.812 -2.969 1 98.5 145 VAL B C 1
ATOM 2327 O O . VAL B 1 145 ? 22.344 -18.141 -2.938 1 98.5 145 VAL B O 1
ATOM 2330 N N . ARG B 1 146 ? 20.219 -18.672 -2.898 1 98.31 146 ARG B N 1
ATOM 2331 C CA . ARG B 1 146 ? 20.422 -20.109 -2.953 1 98.31 146 ARG B CA 1
ATOM 2332 C C . ARG B 1 146 ? 19.109 -20.844 -3.197 1 98.31 146 ARG B C 1
ATOM 2334 O O . ARG B 1 146 ? 18.047 -20.234 -3.148 1 98.31 146 ARG B O 1
ATOM 2341 N N . GLU B 1 147 ? 19.281 -22.109 -3.404 1 98.5 147 GLU B N 1
ATOM 2342 C CA . GLU B 1 147 ? 18.125 -22.984 -3.441 1 98.5 147 GLU B CA 1
ATOM 2343 C C . GLU B 1 147 ? 17.672 -23.391 -2.035 1 98.5 147 GLU B C 1
ATOM 2345 O O . GLU B 1 147 ? 18.516 -23.516 -1.132 1 98.5 147 GLU B O 1
ATOM 2350 N N . LEU B 1 148 ? 16.422 -23.562 -1.904 1 98.69 148 LEU B N 1
ATOM 2351 C CA . LEU B 1 148 ? 15.883 -23.969 -0.609 1 98.69 148 LEU B CA 1
ATOM 2352 C C . LEU B 1 148 ? 15.969 -25.484 -0.445 1 98.69 148 LEU B C 1
ATOM 2354 O O . LEU B 1 148 ? 15.898 -26.219 -1.43 1 98.69 148 LEU B O 1
ATOM 2358 N N . SER B 1 149 ? 16.125 -25.891 0.764 1 98.38 149 SER B N 1
ATOM 2359 C CA . SER B 1 149 ? 16.078 -27.328 1.065 1 98.38 149 SER B CA 1
ATOM 2360 C C . SER B 1 149 ? 14.648 -27.828 1.089 1 98.38 149 SER B C 1
ATOM 2362 O O . SER B 1 149 ? 13.703 -27.047 1.163 1 98.38 149 SER B O 1
ATOM 2364 N N . TYR B 1 150 ? 14.586 -29.141 1.007 1 97.44 150 TYR B N 1
ATOM 2365 C CA . TYR B 1 150 ? 13.273 -29.766 1.083 1 97.44 150 TYR B CA 1
ATOM 2366 C C . TYR B 1 150 ? 12.586 -29.453 2.406 1 97.44 150 TYR B C 1
ATOM 2368 O O . TYR B 1 150 ? 11.383 -29.188 2.443 1 97.44 150 TYR B O 1
ATOM 2376 N N . GLU B 1 151 ? 13.305 -29.484 3.467 1 97.94 151 GLU B N 1
ATOM 2377 C CA . GLU B 1 151 ? 12.781 -29.203 4.801 1 97.94 151 GLU B CA 1
ATOM 2378 C C . GLU B 1 151 ? 12.234 -27.781 4.891 1 97.94 151 GLU B C 1
ATOM 2380 O O . GLU B 1 151 ? 11.18 -27.547 5.48 1 97.94 151 GLU B O 1
ATOM 2385 N N . GLU B 1 152 ? 12.945 -26.891 4.363 1 97.69 152 GLU B N 1
ATOM 2386 C CA . GLU B 1 152 ? 12.477 -25.5 4.332 1 97.69 152 GLU B CA 1
ATOM 2387 C C . GLU B 1 152 ? 11.156 -25.375 3.582 1 97.69 152 GLU B C 1
ATOM 2389 O O . GLU B 1 152 ? 10.227 -24.719 4.055 1 97.69 152 GLU B O 1
ATOM 2394 N N . ILE B 1 153 ? 11.039 -25.984 2.529 1 98.25 153 ILE B N 1
ATOM 2395 C CA . ILE B 1 153 ? 9.852 -25.922 1.684 1 98.25 153 ILE B CA 1
ATOM 2396 C C . ILE B 1 153 ? 8.672 -26.547 2.414 1 98.25 153 ILE B C 1
ATOM 2398 O O . ILE B 1 153 ? 7.555 -26.016 2.371 1 98.25 153 ILE B O 1
ATOM 2402 N N . GLU B 1 154 ? 8.906 -27.641 3.053 1 97.5 154 GLU B N 1
ATOM 2403 C CA . GLU B 1 154 ? 7.852 -28.281 3.824 1 97.5 154 GLU B CA 1
ATOM 2404 C C . GLU B 1 154 ? 7.355 -27.375 4.945 1 97.5 154 GLU B C 1
ATOM 2406 O O . GLU B 1 154 ? 6.176 -27.422 5.301 1 97.5 154 GLU B O 1
ATOM 2411 N N . GLY B 1 155 ? 8.227 -26.609 5.516 1 98.06 155 GLY B N 1
ATOM 2412 C CA . GLY B 1 155 ? 7.863 -25.656 6.555 1 98.06 155 GLY B CA 1
ATOM 2413 C C . GLY B 1 155 ? 6.82 -24.656 6.102 1 98.06 155 GLY B C 1
ATOM 2414 O O . GLY B 1 155 ? 6.023 -24.172 6.914 1 98.06 155 GLY B O 1
ATOM 2415 N N . PHE B 1 156 ? 6.828 -24.344 4.875 1 98.25 156 PHE B N 1
ATOM 2416 C CA . PHE B 1 156 ? 5.84 -23.406 4.344 1 98.25 156 PHE B CA 1
ATOM 2417 C C . PHE B 1 156 ? 4.438 -24 4.422 1 98.25 156 PHE B C 1
ATOM 2419 O O . PHE B 1 156 ? 3.475 -23.297 4.723 1 98.25 156 PHE B O 1
ATOM 2426 N N . ARG B 1 157 ? 4.344 -25.25 4.125 1 97.81 157 ARG B N 1
ATOM 2427 C CA . ARG B 1 157 ? 3.057 -25.938 4.223 1 97.81 157 ARG B CA 1
ATOM 2428 C C . ARG B 1 157 ? 2.523 -25.891 5.648 1 97.81 157 ARG B C 1
ATOM 2430 O O . ARG B 1 157 ? 1.322 -25.703 5.863 1 97.81 157 ARG B O 1
ATOM 2437 N N . ASP B 1 158 ? 3.428 -26.016 6.574 1 97.81 158 ASP B N 1
ATOM 2438 C CA . ASP B 1 158 ? 3.055 -25.938 7.984 1 97.81 158 ASP B CA 1
ATOM 2439 C C . ASP B 1 158 ? 2.541 -24.547 8.336 1 97.81 158 ASP B C 1
ATOM 2441 O O . ASP B 1 158 ? 1.585 -24.406 9.102 1 97.81 158 ASP B O 1
ATOM 2445 N N . SER B 1 159 ? 3.221 -23.547 7.859 1 97.44 159 SER B N 1
ATOM 2446 C CA . SER B 1 159 ? 2.805 -22.172 8.109 1 97.44 159 SER B CA 1
ATOM 2447 C C . SER B 1 159 ? 1.392 -21.922 7.594 1 97.44 159 SER B C 1
ATOM 2449 O O . SER B 1 159 ? 0.556 -21.359 8.312 1 97.44 159 SER B O 1
ATOM 2451 N N . ALA B 1 160 ? 1.108 -22.312 6.418 1 98.25 160 ALA B N 1
ATOM 2452 C CA . ALA B 1 160 ? -0.217 -22.125 5.828 1 98.25 160 ALA B CA 1
ATOM 2453 C C . ALA B 1 160 ? -1.278 -22.875 6.633 1 98.25 160 ALA B C 1
ATOM 2455 O O . ALA B 1 160 ? -2.346 -22.328 6.918 1 98.25 160 ALA B O 1
ATOM 2456 N N . ALA B 1 161 ? -0.967 -24.078 6.996 1 98.25 161 ALA B N 1
ATOM 2457 C CA . ALA B 1 161 ? -1.907 -24.875 7.781 1 98.25 161 ALA B CA 1
ATOM 2458 C C . ALA B 1 161 ? -2.186 -24.219 9.133 1 98.25 161 ALA B C 1
ATOM 2460 O O . ALA B 1 161 ? -3.322 -24.219 9.609 1 98.25 161 ALA B O 1
ATOM 2461 N N . HIS B 1 162 ? -1.141 -23.766 9.75 1 98.31 162 HIS B N 1
ATOM 2462 C CA . HIS B 1 162 ? -1.263 -23.078 11.031 1 98.31 162 HIS B CA 1
ATOM 2463 C C . HIS B 1 162 ? -2.238 -21.906 10.93 1 98.31 162 HIS B C 1
ATOM 2465 O O . HIS B 1 162 ? -3.078 -21.719 11.812 1 98.31 162 HIS B O 1
ATOM 2471 N N . TYR B 1 163 ? -2.166 -21.125 9.891 1 98.5 163 TYR B N 1
ATOM 2472 C CA . TYR B 1 163 ? -2.998 -19.938 9.773 1 98.5 163 TYR B CA 1
ATOM 2473 C C . TYR B 1 163 ? -4.438 -20.312 9.43 1 98.5 163 TYR B C 1
ATOM 2475 O O . TYR B 1 163 ? -5.367 -19.547 9.727 1 98.5 163 TYR B O 1
ATOM 2483 N N . VAL B 1 164 ? -4.691 -21.422 8.797 1 98.69 164 VAL B N 1
ATOM 2484 C CA . VAL B 1 164 ? -6.055 -21.922 8.625 1 98.69 164 VAL B CA 1
ATOM 2485 C C . VAL B 1 164 ? -6.684 -22.172 9.992 1 98.69 164 VAL B C 1
ATOM 2487 O O . VAL B 1 164 ? -7.809 -21.75 10.258 1 98.69 164 VAL B O 1
ATOM 2490 N N . GLU B 1 165 ? -5.906 -22.797 10.805 1 98.38 165 GLU B N 1
ATOM 2491 C CA . GLU B 1 165 ? -6.395 -23.109 12.148 1 98.38 165 GLU B CA 1
ATOM 2492 C C . GLU B 1 165 ? -6.574 -21.828 12.969 1 98.38 165 GLU B C 1
ATOM 2494 O O . GLU B 1 165 ? -7.586 -21.672 13.656 1 98.38 165 GLU B O 1
ATOM 2499 N N . LEU B 1 166 ? -5.605 -20.969 12.977 1 98.38 166 LEU B N 1
ATOM 2500 C CA . LEU B 1 166 ? -5.672 -19.719 13.727 1 98.38 166 LEU B CA 1
ATOM 2501 C C . LEU B 1 166 ? -6.887 -18.891 13.312 1 98.38 166 LEU B C 1
ATOM 2503 O O . LEU B 1 166 ? -7.551 -18.281 14.148 1 98.38 166 LEU B O 1
ATOM 2507 N N . ALA B 1 167 ? -7.148 -18.828 12.008 1 98.31 167 ALA B N 1
ATOM 2508 C CA . ALA B 1 167 ? -8.312 -18.125 11.492 1 98.31 167 ALA B CA 1
ATOM 2509 C C . ALA B 1 167 ? -9.609 -18.672 12.086 1 98.31 167 ALA B C 1
ATOM 2511 O O . ALA B 1 167 ? -10.5 -17.906 12.461 1 98.31 167 ALA B O 1
ATOM 2512 N N . ARG B 1 168 ? -9.656 -19.953 12.125 1 97.12 168 ARG B N 1
ATOM 2513 C CA . ARG B 1 168 ? -10.82 -20.594 12.727 1 97.12 168 ARG B CA 1
ATOM 2514 C C . ARG B 1 168 ? -10.984 -20.156 14.18 1 97.12 168 ARG B C 1
ATOM 2516 O O . ARG B 1 168 ? -12.086 -19.844 14.625 1 97.12 168 ARG B O 1
ATOM 2523 N N . ARG B 1 169 ? -9.906 -20.062 14.945 1 97.62 169 ARG B N 1
ATOM 2524 C CA . ARG B 1 169 ? -9.938 -19.688 16.344 1 97.62 169 ARG B CA 1
ATOM 2525 C C . ARG B 1 169 ? -10.383 -18.234 16.516 1 97.62 169 ARG B C 1
ATOM 2527 O O . ARG B 1 169 ? -11.133 -17.906 17.438 1 97.62 169 ARG B O 1
ATOM 2534 N N . HIS B 1 170 ? -9.953 -17.359 15.617 1 97.44 170 HIS B N 1
ATOM 2535 C CA . HIS B 1 170 ? -10.359 -15.961 15.656 1 97.44 170 HIS B CA 1
ATOM 2536 C C . HIS B 1 170 ? -11.836 -15.805 15.336 1 97.44 170 HIS B C 1
ATOM 2538 O O . HIS B 1 170 ? -12.539 -15.008 15.961 1 97.44 170 HIS B O 1
ATOM 2544 N N . ARG B 1 171 ? -12.25 -16.578 14.367 1 94.31 171 ARG B N 1
ATOM 2545 C CA . ARG B 1 171 ? -13.648 -16.516 13.961 1 94.31 171 ARG B CA 1
ATOM 2546 C C . ARG B 1 171 ? -14.57 -16.906 15.109 1 94.31 171 ARG B C 1
ATOM 2548 O O . ARG B 1 171 ? -15.625 -16.297 15.305 1 94.31 171 ARG B O 1
ATOM 2555 N N . ASP B 1 172 ? -14.156 -17.828 15.883 1 93.44 172 ASP B N 1
ATOM 2556 C CA . ASP B 1 172 ? -14.992 -18.406 16.922 1 93.44 172 ASP B CA 1
ATOM 2557 C C . ASP B 1 172 ? -14.883 -17.625 18.234 1 93.44 172 ASP B C 1
ATOM 2559 O O . ASP B 1 172 ? -15.602 -17.906 19.188 1 93.44 172 ASP B O 1
ATOM 2563 N N . SER B 1 173 ? -13.961 -16.688 18.312 1 91.62 173 SER B N 1
ATOM 2564 C CA . SER B 1 173 ? -13.727 -15.953 19.547 1 91.62 173 SER B CA 1
ATOM 2565 C C . SER B 1 173 ? -14.656 -14.75 19.656 1 91.62 173 SER B C 1
ATOM 2567 O O . SER B 1 173 ? -15.039 -14.156 18.656 1 91.62 173 SER B O 1
#

Nearest PDB structures (foldseek):
  3tio-assembly1_B  TM=9.864E-01  e=5.030E-18  Escherichia coli K-12
  3tis-assembly1_C  TM=9.918E-01  e=7.600E-18  Escherichia coli K-12
  8e73-assembly1_G2  TM=9.756E-01  e=7.890E-16  Vigna radiata
  9gva-assembly1_BBB  TM=9.800E-01  e=1.493E-14  Porphyromonas gingivalis
  8b6f-assembly1_AG  TM=9.374E-01  e=1.398E-12  Tetrahymena thermophila SB210

Foldseek 3Di:
DPQDQWEEEPPFTEAEEALEFEEGLHHAYGQEYAEALEYEEHNEYEHQHQHHEYHEHLEYHYAQEYEEEDHPPAYEAEYYLEYAAANEYHYREAAEYQEYEEACEYEDHLEYEYAQEYEYHNEYDDHNHYDDHQFYWYDVPIDGDDGHDPVSSVVSNVVSVVVSVVSVVVVVD/DPQDQWEEAPPFTEAEEALEFEERLHHAYGQEYAEALEYEEHNEYEHQHQHHEYHEHLEYHYHQEYEEEDHPPAYHAEYYLEYAAANEYHYREHAEYQEYEAACEYEYHLEYEYAQEYEYHNEYDDHNHYDDHQFYWYDVPIDGDDGHDPVSSVVSNVVSVVVSVVSVVVVVD

InterPro domains:
  IPR001451 Hexapeptide repeat [PF00132] (15-48)
  IPR001451 Hexapeptide repeat [PF00132] (93-126)
  IPR011004 Trimeric LpxA-like superfamily [SSF51161] (8-171)
  IPR047324 Gamma carbonic anhydrase-like [cd04645] (15-168)
  IPR050484 Transferase Hexapeptide/Carbonic Anhydrase [PTHR13061] (4-172)

Sequence (346 aa):
MSDDTILPFEGALPELGEDVYIAEGARVIGNVELGDHASVWYNAVLRGDLEKITIGARTNVQDGTVIHIESGQYATNIGEGVTIGHKALVHACTIGDNCLIGMGSIILDGAVIEDNCLVAAGAVVTPGKTFPAGSLIMGTPAKVVRELSYEEIEGFRDSAAHYVELARRHRDSMSDDTILPFEGALPELGEDVYIAEGARVIGNVELGDHASVWYNAVLRGDLEKITIGARTNVQDGTVIHIESGQYATNIGEGVTIGHKALVHACTIGDNCLIGMGSIILDGAVIEDNCLVAAGAVVTPGKTFPAGSLIMGTPAKVVRELSYEEIEGFRDSAAHYVELARRHRDS

Secondary structure (DSSP, 8-state):
----SEE-BTTB--EE-TT-EE-TT-EEEEEEEE-TT-EE-TT-EEEEEEEEEEE-TT-EE-TT-EEE-BTTTB-EEE-SS-EE-TT-EEES-EE-TT-EE-TT-EE-TT-EE-TT-EEPTT-EEPTT-EE-TTEEEEETTEEEEEEPPHHHHHHHHHHHHHHHHHHHHHHH-/----SEE-BTTB--EE-TT-EE-TT-EEEEEEEE-TT-EE-TT-EEEEEEEEEEE-TT-EE-TT-EEE-BTTTB-EEE-SS-EE-TT-EEES-EE-TT-EEPTT-EE-TT-EE-SS-EEPTT-EEPTT-EE-TTEEEEETTEEEEEEPPHHHHHHHHHHHHHHHHHHHHHHH-

Organism: Persicimonas caeni (NCBI:txid2292766)

Radius of gyration: 19.58 Å; Cα contacts (8 Å, |Δi|>4): 1147; chains: 2; bounding box: 42×51×42 Å

pLDDT: mean 96.88, std 7.49, range [31.45, 98.94]

Solvent-accessible surface area (backbone atoms only — not comparable to full-atom values): 15181 Å² total; per-residue (Å²): 114,60,77,62,37,70,34,73,39,96,87,29,55,55,44,75,41,55,75,54,37,75,35,71,68,13,36,38,28,2,36,29,38,37,23,42,35,13,34,38,25,43,47,14,35,37,52,12,74,69,31,47,32,40,39,22,36,28,16,36,40,28,41,47,17,40,38,36,49,32,73,86,74,28,44,21,40,38,30,36,26,19,34,36,28,42,42,20,36,42,30,8,24,37,37,31,38,34,20,36,38,23,38,48,14,35,38,28,46,57,16,35,38,34,37,38,21,36,37,36,61,59,14,30,38,52,65,59,41,73,43,65,61,30,26,32,31,38,40,82,71,42,39,80,77,45,72,56,51,72,67,59,44,52,48,30,52,50,52,15,51,48,50,41,54,49,42,52,52,57,69,74,70,89,81,79,67,31,70,35,63,35,83,86,30,55,55,44,74,41,55,76,52,40,72,33,72,68,14,36,38,29,2,38,29,39,38,24,42,34,13,34,38,25,44,45,14,36,37,50,11,69,70,32,49,33,40,39,22,38,31,16,35,39,27,41,47,17,38,38,35,51,33,72,88,73,30,44,22,41,37,31,34,28,19,35,37,27,46,44,19,37,41,29,8,24,38,38,31,37,33,20,38,38,23,37,48,14,36,39,29,46,58,17,35,40,35,37,37,21,37,36,37,61,56,14,30,39,53,65,59,41,73,43,64,62,31,25,32,30,39,43,82,69,42,39,79,76,45,73,56,51,72,69,60,45,54,48,30,55,51,52,17,52,49,50,42,52,50,42,53,54,58,69,74,100